Protein AF-A0A2N2KT05-F1 (afdb_monomer)

Radius of gyration: 28.25 Å; Cα contacts (8 Å, |Δi|>4): 457; chains: 1; bounding box: 66×52×81 Å

Nearest PDB structures (foldseek):
  5gu9-assembly1_A  TM=9.789E-01  e=2.067E-06  Pyrococcus horikoshii OT3
  2d5d-assembly1_A  TM=9.676E-01  e=5.606E-06  Pyrococcus horikoshii OT3
  2evb-assembly1_A  TM=9.226E-01  e=3.494E-06  Pyrococcus horikoshii OT3
  5vyz-assembly1_B  TM=5.146E-01  e=2.143E-08  Lactococcus lactis
  5vyz-assembly1_D  TM=5.150E-01  e=2.258E-08  Lactococcus lactis

Mean predicted aligned error: 20.69 Å

Secondary structure (DSSP, 8-state):
--EEEEEETTEEEEEEEEEE-SSEEEEEETTEEEEEE------------S--------------B--TTT-EEE-SS-EEEEE----TT-EE-TT-EEEEEEETTEEEEEEPSSSEEEEEE---TT-EE-TT-EEEEEESTTS-----PPP--------------TT--EEE-SS-EEEEEE---TT-EE-TT-EEEEEEETTEEEEEE-SS-EEEEEE---TT-EE-TT-EEEEE--

Foldseek 3Di:
DDWDWDQDPNRTWIKDFPADDQQWTWIATPNDTDIGGDDDPDDDDDDDDDDDPDDDDDDPDDPQLDDFQQQWGWDQAWFFWADAPDDQFDWFAAQQFGTWTDDPNDIDTDGDNHTWTWHDAPDDHRHTHHGGHTGTGTHDPRHHPDDDDDDDDDDDDDDDDDDDDPDAQFQWDQAWFFFQFAPDDQFDWFAFQGFGTWTDDPNDIDGRGHNHTAGWHDAPDDHGDTHHHGHTGTGGDD

Solvent-accessible surface area (backbone atoms only — not comparable to full-atom values): 14328 Å² total; per-residue (Å²): 132,65,75,44,81,46,70,60,96,90,41,81,41,64,31,36,58,77,44,81,54,88,57,35,31,34,34,31,46,87,86,46,79,42,81,45,76,46,82,80,96,66,91,77,80,82,77,92,70,84,77,86,76,79,83,71,82,86,64,84,78,65,72,64,40,43,60,90,37,62,29,43,37,23,31,68,57,52,33,29,28,65,40,58,84,62,54,72,68,39,79,45,46,53,68,36,67,48,37,34,33,34,36,97,94,39,80,47,73,43,50,33,92,45,61,28,29,34,43,56,72,71,64,53,68,72,35,76,46,46,58,64,40,70,38,33,34,42,43,42,94,75,34,50,88,66,82,83,78,81,85,84,80,81,86,84,91,83,81,90,76,93,72,95,66,96,80,69,57,53,46,50,32,89,56,52,31,33,26,71,38,68,72,63,53,75,70,42,75,42,50,60,65,34,69,42,32,34,34,35,36,96,95,39,81,40,78,41,54,31,90,53,61,39,39,28,63,42,68,72,66,53,66,68,38,76,44,48,61,66,38,70,40,38,32,38,54,132

Sequence (238 aa):
MKTYKLTINNEKFDARIVEYSPTHAKININGTDYLVQIEDDKPQSVPKLANQEKAVPMAPSFNSGIEPGSGEVKAPIPGVIVSIPVNEGDTVKKGQTIIILEAMKMQSEIASPFDATIGKIYVKERSPIQEGDLMMTLEGADVKPASVPKPVRQSASVPVENQNASGEKILRAPIPGSIIEVKTSVGSYLEEGDIALILEAMKMESEIHSNVGGRVSKIYVSKGDLVQEGDPLIEFED

pLDDT: mean 71.81, std 16.87, range [32.06, 90.94]

Structure (mmCIF, N/CA/C/O backbone):
data_AF-A0A2N2KT05-F1
#
_entry.id   AF-A0A2N2KT05-F1
#
loop_
_atom_site.group_PDB
_atom_site.id
_atom_site.type_symbol
_atom_site.label_atom_id
_atom_site.label_alt_id
_atom_site.label_comp_id
_atom_site.label_asym_id
_atom_site.label_entity_id
_atom_site.label_seq_id
_atom_site.pdbx_PDB_ins_code
_atom_site.Cartn_x
_atom_site.Cartn_y
_atom_site.Cartn_z
_atom_site.occupancy
_atom_site.B_iso_or_equiv
_atom_site.auth_seq_id
_atom_site.auth_comp_id
_atom_site.auth_asym_id
_atom_site.auth_atom_id
_atom_site.pdbx_PDB_model_num
ATOM 1 N N . MET A 1 1 ? -22.623 32.570 25.166 1.00 54.38 1 MET A N 1
ATOM 2 C CA . MET A 1 1 ? -21.775 32.095 26.282 1.00 54.38 1 MET A CA 1
ATOM 3 C C . MET A 1 1 ? -22.535 32.276 27.585 1.00 54.38 1 MET A C 1
ATOM 5 O O . MET A 1 1 ? -22.973 33.389 27.848 1.00 54.38 1 MET A O 1
ATOM 9 N N . LYS A 1 2 ? -22.759 31.200 28.349 1.00 63.09 2 LYS A N 1
ATOM 10 C CA . LYS A 1 2 ? -23.412 31.271 29.666 1.00 63.09 2 LYS A CA 1
ATOM 11 C C . LYS A 1 2 ? -22.336 31.203 30.754 1.00 63.09 2 LYS A C 1
ATOM 13 O O . LYS A 1 2 ? -21.515 30.288 30.742 1.00 63.09 2 LYS A O 1
ATOM 18 N N . THR A 1 3 ? -22.336 32.179 31.655 1.00 68.25 3 THR A N 1
ATOM 19 C CA . THR A 1 3 ? -21.426 32.248 32.807 1.00 68.25 3 THR A CA 1
ATOM 20 C C . THR A 1 3 ? -22.190 31.807 34.047 1.00 68.25 3 THR A C 1
ATOM 22 O O . THR A 1 3 ? -23.298 32.291 34.283 1.00 68.25 3 THR A O 1
ATOM 25 N N . TYR A 1 4 ? -21.609 30.902 34.829 1.00 73.75 4 TYR A N 1
ATOM 26 C CA . TYR A 1 4 ? -22.214 30.353 36.040 1.00 73.75 4 TYR A CA 1
ATOM 27 C C . TYR A 1 4 ? -21.327 30.649 37.243 1.00 73.75 4 TYR A C 1
ATOM 29 O O . TYR A 1 4 ? -20.108 30.527 37.168 1.00 73.75 4 TYR A O 1
ATOM 37 N N . LYS A 1 5 ? -21.949 31.012 38.366 1.00 73.88 5 LYS A N 1
ATOM 38 C CA . LYS A 1 5 ? -21.258 31.116 39.652 1.00 73.88 5 LYS A CA 1
ATOM 39 C C . LYS A 1 5 ? -21.346 29.769 40.348 1.00 73.88 5 LYS A C 1
ATOM 41 O O . LYS A 1 5 ? -22.432 29.379 40.772 1.00 73.88 5 LYS A O 1
ATOM 46 N N . LEU A 1 6 ? -20.229 29.060 40.437 1.00 70.62 6 LEU A N 1
ATOM 47 C CA . LEU A 1 6 ? -20.144 27.787 41.148 1.00 70.62 6 LEU A CA 1
ATOM 48 C C . LEU A 1 6 ? -19.520 28.014 42.515 1.00 70.62 6 LEU A C 1
ATOM 50 O O . LEU A 1 6 ? -18.701 28.906 42.696 1.00 70.62 6 LEU A O 1
ATOM 54 N N . THR A 1 7 ? -19.929 27.222 43.495 1.00 65.69 7 THR A N 1
ATOM 55 C CA . THR A 1 7 ? -19.267 27.186 44.799 1.00 65.69 7 THR A CA 1
ATOM 56 C C . THR A 1 7 ? -18.686 25.793 44.965 1.00 65.69 7 THR A C 1
ATOM 58 O O . THR A 1 7 ? -19.438 24.823 44.927 1.00 65.69 7 THR A O 1
ATOM 61 N N . ILE A 1 8 ? -17.367 25.688 45.100 1.00 71.94 8 ILE A N 1
ATOM 62 C CA . ILE A 1 8 ? -16.649 24.417 45.249 1.00 71.94 8 ILE A CA 1
ATOM 63 C C . ILE A 1 8 ? -15.892 24.504 46.574 1.00 71.94 8 ILE A C 1
ATOM 65 O O . ILE A 1 8 ? -15.158 25.461 46.793 1.00 71.94 8 ILE A O 1
ATOM 69 N N . ASN A 1 9 ? -16.101 23.549 47.487 1.00 67.44 9 ASN A N 1
ATOM 70 C CA . ASN A 1 9 ? -15.482 23.549 48.824 1.00 67.44 9 ASN A CA 1
ATOM 71 C C . ASN A 1 9 ? -15.694 24.859 49.614 1.00 67.44 9 ASN A C 1
ATOM 73 O O . ASN A 1 9 ? -14.779 25.353 50.265 1.00 67.44 9 ASN A O 1
ATOM 77 N N . ASN A 1 10 ? -16.908 25.425 49.555 1.00 69.06 10 ASN A N 1
ATOM 78 C CA . ASN A 1 10 ? -17.286 26.715 50.156 1.00 69.06 10 ASN A CA 1
ATOM 79 C C . ASN A 1 10 ? -16.632 27.977 49.555 1.00 69.06 10 ASN A C 1
ATOM 81 O O . ASN A 1 10 ? -16.936 29.081 50.011 1.00 69.06 10 ASN A O 1
ATOM 85 N N . GLU A 1 11 ? -15.820 27.855 48.505 1.00 66.88 11 GLU A N 1
ATOM 86 C CA . GLU A 1 11 ? -15.233 28.991 47.793 1.00 66.88 11 GLU A CA 1
ATOM 87 C C . GLU A 1 11 ? -15.995 29.268 46.487 1.00 66.88 11 GLU A C 1
ATOM 89 O O . GLU A 1 11 ? -16.428 28.343 45.797 1.00 66.88 11 GLU A O 1
ATOM 94 N N . LYS A 1 12 ? -16.240 30.549 46.176 1.00 76.25 12 LYS A N 1
ATOM 95 C CA . LYS A 1 12 ? -17.039 30.971 45.014 1.00 76.25 12 LYS A CA 1
ATOM 96 C C . LYS A 1 12 ? -16.147 31.204 43.800 1.00 76.25 12 LYS A C 1
ATOM 98 O O . LYS A 1 12 ? -15.196 31.973 43.869 1.00 76.25 12 LYS A O 1
ATOM 103 N N . PHE A 1 13 ? -16.548 30.632 42.675 1.00 72.94 13 PHE A N 1
ATOM 104 C CA . PHE A 1 13 ? -15.842 30.681 41.406 1.00 72.94 13 PHE A CA 1
ATOM 105 C C . PHE A 1 13 ? -16.756 31.172 40.284 1.00 72.94 13 PHE A C 1
ATOM 107 O O . PHE A 1 13 ? -17.908 30.745 40.167 1.00 72.94 13 PHE A O 1
ATOM 114 N N . ASP A 1 14 ? -16.224 32.036 39.423 1.00 76.81 14 ASP A N 1
ATOM 115 C CA . ASP A 1 14 ? -16.851 32.369 38.148 1.00 76.81 14 ASP A CA 1
ATOM 116 C C . ASP A 1 14 ? -16.390 31.350 37.102 1.00 76.81 14 ASP A C 1
ATOM 118 O O . ASP A 1 14 ? -15.214 31.301 36.734 1.00 76.81 14 ASP A O 1
ATOM 122 N N . ALA A 1 15 ? -17.319 30.529 36.617 1.00 76.88 15 ALA A N 1
ATOM 123 C CA . ALA A 1 15 ? -17.033 29.548 35.585 1.00 76.88 15 ALA A CA 1
ATOM 124 C C . ALA A 1 15 ? -17.702 29.893 34.263 1.00 76.88 15 ALA A C 1
ATOM 126 O O . ALA A 1 15 ? -18.838 30.379 34.193 1.00 76.88 15 ALA A O 1
ATOM 127 N N . ARG A 1 16 ? -16.994 29.572 33.188 1.00 79.62 16 ARG A N 1
ATOM 128 C CA . ARG A 1 16 ? -17.456 29.737 31.817 1.00 79.62 16 ARG A CA 1
ATOM 129 C C . ARG A 1 16 ? -17.470 28.379 31.145 1.00 79.62 16 ARG A C 1
ATOM 131 O O . ARG A 1 16 ? -16.449 27.704 31.090 1.00 79.62 16 ARG A O 1
ATOM 138 N N . ILE A 1 17 ? -18.623 27.991 30.613 1.00 78.69 17 ILE A N 1
ATOM 139 C CA . ILE A 1 17 ? -18.710 26.791 29.781 1.00 78.69 17 ILE A CA 1
ATOM 140 C C . ILE A 1 17 ? -18.132 27.148 28.412 1.00 78.69 17 ILE A C 1
ATOM 142 O O . ILE A 1 17 ? -18.677 28.009 27.716 1.00 78.69 17 ILE A O 1
ATOM 146 N N . VAL A 1 18 ? -17.007 26.521 28.076 1.00 77.88 18 VAL A N 1
ATOM 147 C CA . VAL A 1 18 ? -16.307 26.689 26.798 1.00 77.88 18 VAL A CA 1
ATOM 148 C C . VAL A 1 18 ? -16.895 25.734 25.763 1.00 77.88 18 VAL A C 1
ATOM 150 O O . VAL A 1 18 ? -17.163 26.146 24.639 1.00 77.88 18 VAL A O 1
ATOM 153 N N . GLU A 1 19 ? -17.171 24.493 26.167 1.00 74.25 19 GLU A N 1
ATOM 154 C CA . GLU A 1 19 ? -17.714 23.446 25.300 1.00 74.25 19 GLU A CA 1
ATOM 155 C C . GLU A 1 19 ? -18.627 22.514 26.104 1.00 74.25 19 GLU A C 1
ATOM 157 O O . GLU A 1 19 ? -18.366 22.247 27.278 1.00 74.25 19 GLU A O 1
ATOM 162 N N . TYR A 1 20 ? -19.712 22.037 25.499 1.00 78.06 20 TYR A N 1
ATOM 163 C CA . TYR A 1 20 ? -20.673 21.155 26.157 1.00 78.06 20 TYR A CA 1
ATOM 164 C C . TYR A 1 20 ? -21.117 20.046 25.206 1.00 78.06 20 TYR A C 1
ATOM 166 O O . TYR A 1 20 ? -21.601 20.328 24.110 1.00 78.06 20 TYR A O 1
ATOM 174 N N . SER A 1 21 ? -20.989 18.802 25.659 1.00 72.75 21 SER A N 1
ATOM 175 C CA . SER A 1 21 ? -21.522 17.603 25.017 1.00 72.75 21 SER A CA 1
ATOM 176 C C . SER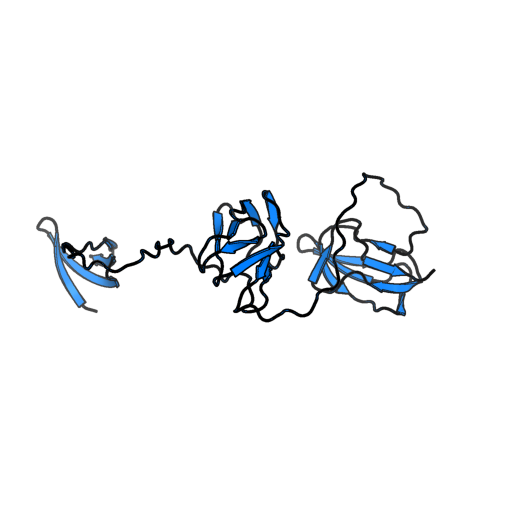 A 1 21 ? -22.310 16.770 26.043 1.00 72.75 21 SER A C 1
ATOM 178 O O . SER A 1 21 ? -22.173 17.006 27.247 1.00 72.75 21 SER A O 1
ATOM 180 N N . PRO A 1 22 ? -23.103 15.778 25.600 1.00 70.75 22 PRO A N 1
ATOM 181 C CA . PRO A 1 22 ? -23.849 14.899 26.503 1.00 70.75 22 PRO A CA 1
ATOM 182 C C . PRO A 1 22 ? -22.966 14.093 27.467 1.00 70.75 22 PRO A C 1
ATOM 184 O O . PRO A 1 22 ? -23.421 13.737 28.544 1.00 70.75 22 PRO A O 1
ATOM 187 N N . THR A 1 23 ? -21.713 13.814 27.096 1.00 65.81 23 THR A N 1
ATOM 188 C CA . THR A 1 23 ? -20.799 12.942 27.855 1.00 65.81 23 THR A CA 1
ATOM 189 C C . THR A 1 23 ? -19.696 13.706 28.587 1.00 65.81 23 THR A C 1
ATOM 191 O O . THR A 1 23 ? -19.103 13.195 29.534 1.00 65.81 23 THR A O 1
ATOM 194 N N . HIS A 1 24 ? -19.391 14.934 28.164 1.00 76.88 24 HIS A N 1
ATOM 195 C CA . HIS A 1 24 ? -18.390 15.785 28.808 1.00 76.88 24 HIS A CA 1
ATOM 196 C C . HIS A 1 24 ? -18.600 17.275 28.514 1.00 76.88 24 HIS A C 1
ATOM 198 O O . HIS A 1 24 ? -19.031 17.666 27.427 1.00 76.88 24 HIS A O 1
ATOM 204 N N . ALA A 1 25 ? -18.208 18.127 29.455 1.00 77.69 25 ALA A N 1
ATOM 205 C CA . ALA A 1 25 ? -18.190 19.576 29.317 1.00 77.69 25 ALA A CA 1
ATOM 206 C C . ALA A 1 25 ? -16.802 20.138 29.636 1.00 77.69 25 ALA A C 1
ATOM 208 O O . ALA A 1 25 ? -16.163 19.740 30.607 1.00 77.69 25 ALA A O 1
ATOM 209 N N . LYS A 1 26 ? -16.352 21.107 28.838 1.00 79.44 26 LYS A N 1
ATOM 210 C CA . LYS A 1 26 ? -15.141 21.882 29.099 1.00 79.44 26 LYS A CA 1
ATOM 211 C C . LYS A 1 26 ? -15.522 23.186 29.789 1.00 79.44 26 LYS A C 1
ATOM 213 O O . LYS A 1 26 ? -16.229 24.022 29.220 1.00 79.44 26 LYS A O 1
ATOM 218 N N . ILE A 1 27 ? -15.056 23.359 31.019 1.00 81.94 27 ILE A N 1
ATOM 219 C CA . ILE A 1 27 ? -15.396 24.487 31.883 1.00 81.94 27 ILE A CA 1
ATOM 220 C C . ILE A 1 27 ? -14.114 25.228 32.253 1.00 81.94 27 ILE A C 1
ATOM 222 O O . ILE A 1 27 ? -13.214 24.658 32.858 1.00 81.94 27 ILE A O 1
ATOM 226 N N . ASN A 1 28 ? -14.041 26.513 31.918 1.00 73.38 28 ASN A N 1
ATOM 227 C CA . ASN A 1 28 ? -12.962 27.387 32.353 1.00 73.38 28 ASN A CA 1
ATOM 228 C C . ASN A 1 28 ? -13.326 28.016 33.702 1.00 73.38 28 ASN A C 1
ATOM 230 O O . ASN A 1 28 ? -14.365 28.671 33.813 1.00 73.38 28 ASN A O 1
ATOM 234 N N . ILE A 1 29 ? -12.478 27.827 34.711 1.00 76.44 29 ILE A N 1
ATOM 235 C CA . ILE A 1 29 ? -12.619 28.418 36.043 1.00 76.44 29 ILE A CA 1
ATOM 236 C C . ILE A 1 29 ? -11.362 29.245 36.320 1.00 76.44 29 ILE A C 1
ATOM 238 O O . ILE A 1 29 ? -10.259 28.702 36.341 1.00 76.44 29 ILE A O 1
ATOM 242 N N . ASN 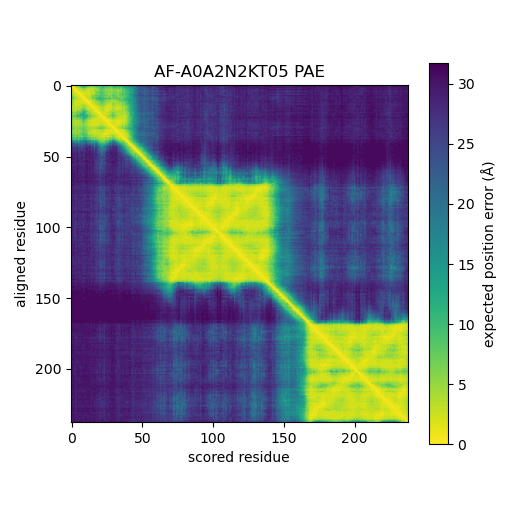A 1 30 ? -11.515 30.563 36.497 1.00 67.88 30 ASN A N 1
ATOM 243 C CA . ASN A 1 30 ? -10.406 31.501 36.742 1.00 67.88 30 ASN A CA 1
ATOM 244 C C . ASN A 1 30 ? -9.219 31.362 35.758 1.00 67.88 30 ASN A C 1
ATOM 246 O O . ASN A 1 30 ? -8.064 31.527 36.141 1.00 67.88 30 ASN A O 1
ATOM 250 N N . GLY A 1 31 ? -9.493 31.053 34.485 1.00 66.50 31 GLY A N 1
ATOM 251 C CA . GLY A 1 31 ? -8.472 30.911 33.442 1.00 66.50 31 GLY A CA 1
ATOM 252 C C . GLY A 1 31 ? -7.911 29.498 33.268 1.00 66.50 31 GLY A C 1
ATOM 253 O O . GLY A 1 31 ? -7.210 29.269 32.288 1.00 66.50 31 GLY A O 1
ATOM 254 N N . THR A 1 32 ? -8.267 28.542 34.131 1.00 63.09 32 THR A N 1
ATOM 255 C CA . THR A 1 32 ? -7.870 27.131 33.990 1.00 63.09 32 THR A CA 1
ATOM 256 C C . THR A 1 32 ? -9.014 26.309 33.402 1.00 63.09 32 THR A C 1
ATOM 258 O O . THR A 1 32 ? -10.147 26.384 33.879 1.00 63.09 32 THR A O 1
ATOM 261 N N . ASP A 1 33 ? -8.725 25.528 32.361 1.00 74.94 33 ASP A N 1
ATOM 262 C CA . ASP A 1 33 ? -9.695 24.658 31.694 1.00 74.94 33 ASP A CA 1
ATOM 263 C C . ASP A 1 33 ? -9.800 23.298 32.393 1.00 74.94 33 ASP A C 1
ATOM 265 O O . ASP A 1 33 ? -8.814 22.574 32.523 1.00 74.94 33 ASP A O 1
ATOM 269 N N . TYR A 1 34 ? -11.018 22.924 32.770 1.00 67.62 34 TYR A N 1
ATOM 270 C CA . TYR A 1 34 ? -11.351 21.634 33.360 1.00 67.62 34 TYR A CA 1
ATOM 271 C C . TYR A 1 34 ? -12.271 20.853 32.425 1.00 67.62 34 TYR A C 1
ATOM 273 O O . TYR A 1 34 ? -13.280 21.379 31.950 1.00 67.62 34 TYR A O 1
ATOM 281 N N . LEU A 1 35 ? -11.930 19.591 32.166 1.00 65.94 35 LEU A N 1
ATOM 282 C CA . LEU A 1 35 ? -12.778 18.664 31.424 1.00 65.94 35 LEU A CA 1
ATOM 283 C C . LEU A 1 35 ? -13.581 17.837 32.429 1.00 65.94 35 LEU A C 1
ATOM 285 O O . LEU A 1 35 ? -13.021 17.051 33.187 1.00 65.94 35 LEU A O 1
ATOM 289 N N . VAL A 1 36 ? -14.888 18.073 32.471 1.00 72.81 36 VAL A N 1
ATOM 290 C CA . VAL A 1 36 ? -15.825 17.428 33.392 1.00 72.81 36 VAL A CA 1
ATOM 291 C C . VAL A 1 36 ? -16.594 16.368 32.625 1.00 72.81 36 VAL A C 1
ATOM 293 O O . VAL A 1 36 ? -17.222 16.677 31.616 1.00 72.81 36 VAL A O 1
ATOM 296 N N . GLN A 1 37 ? -16.555 15.129 33.098 1.00 50.97 37 GLN A N 1
ATOM 297 C CA . GLN A 1 37 ? -17.337 14.032 32.536 1.00 50.97 37 GLN A CA 1
ATOM 298 C C . GLN A 1 37 ? -18.732 14.039 33.167 1.00 50.97 37 GLN A C 1
ATOM 300 O O . GLN A 1 37 ? -18.861 14.208 34.380 1.00 50.97 37 GLN A O 1
ATOM 305 N N . ILE A 1 38 ? -19.771 13.937 32.340 1.00 72.88 38 ILE A N 1
ATOM 306 C CA . ILE A 1 38 ? -21.166 13.964 32.788 1.00 72.88 38 ILE A CA 1
ATOM 307 C C . ILE A 1 38 ? -21.721 12.553 32.611 1.00 72.88 38 ILE A C 1
ATOM 309 O O . ILE A 1 38 ? -21.749 12.038 31.496 1.00 72.88 38 ILE A O 1
ATOM 313 N N . GLU A 1 39 ? -22.144 11.940 33.713 1.00 56.19 39 GLU A N 1
ATOM 314 C CA . GLU A 1 39 ? -22.867 10.668 33.721 1.00 56.19 39 GLU A CA 1
ATOM 315 C C . GLU A 1 39 ? -24.331 10.940 34.097 1.00 56.19 39 GLU A C 1
ATOM 317 O O . GLU A 1 39 ? -24.611 11.628 35.081 1.00 56.19 39 GLU A O 1
ATOM 322 N N . ASP A 1 40 ? -25.273 10.449 33.288 1.00 56.75 40 ASP A N 1
ATOM 323 C CA . ASP A 1 40 ? -26.712 10.602 33.526 1.00 56.75 40 ASP A CA 1
ATOM 324 C C . ASP A 1 40 ? -27.231 9.474 34.440 1.00 56.75 40 ASP A C 1
ATOM 326 O O . ASP A 1 40 ? -27.181 8.295 34.090 1.00 56.75 40 ASP A O 1
ATOM 330 N N . ASP A 1 41 ? -27.793 9.840 35.594 1.00 52.22 41 ASP A N 1
ATOM 331 C CA . ASP A 1 41 ? -28.375 8.918 36.581 1.00 52.22 41 ASP A CA 1
ATOM 332 C C . ASP A 1 41 ? -29.855 8.626 36.253 1.00 52.22 41 ASP A C 1
ATOM 334 O O . ASP A 1 41 ? -30.779 9.036 36.960 1.00 52.22 41 ASP A O 1
ATOM 338 N N . LYS A 1 42 ? -30.124 7.976 35.112 1.00 47.72 42 LYS A N 1
ATOM 339 C CA . LYS A 1 42 ? -31.477 7.480 34.797 1.00 47.72 42 LYS A CA 1
ATOM 340 C C . LYS A 1 42 ? -31.488 5.966 34.590 1.00 47.72 42 LYS A C 1
ATOM 342 O O . LYS A 1 42 ? -30.830 5.476 33.675 1.00 47.72 42 LYS A O 1
ATOM 347 N N . PRO A 1 43 ? -32.314 5.214 35.347 1.00 48.97 43 PRO A N 1
ATOM 348 C CA . PRO A 1 43 ? -32.574 3.816 35.045 1.00 48.97 43 PRO A CA 1
ATOM 349 C C . PRO A 1 43 ? -33.433 3.741 33.778 1.00 48.97 43 PRO A C 1
ATOM 351 O O . PRO A 1 43 ? -34.639 4.003 33.803 1.00 48.97 43 PRO A O 1
ATOM 354 N N . GLN A 1 44 ? -32.811 3.413 32.646 1.00 42.84 44 GLN A N 1
ATOM 355 C CA . GLN A 1 44 ? -33.531 3.214 31.394 1.00 42.84 44 GLN A CA 1
ATOM 356 C C . GLN A 1 44 ? -34.210 1.839 31.411 1.00 42.84 44 GLN A C 1
ATOM 358 O O . GLN A 1 44 ? -33.575 0.786 31.411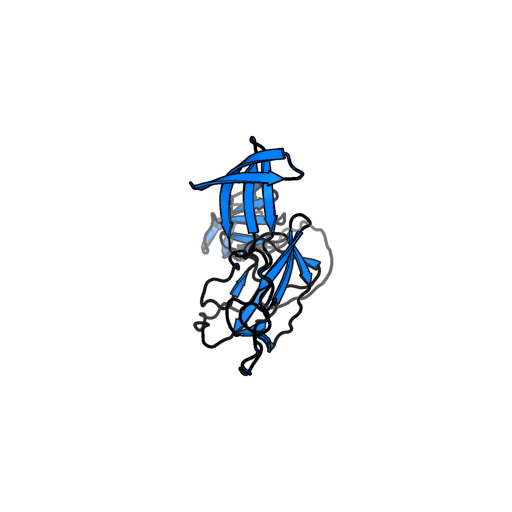 1.00 42.84 44 GLN A O 1
ATOM 363 N N . SER A 1 45 ? -35.538 1.875 31.462 1.00 40.06 45 SER A N 1
ATOM 364 C CA . SER A 1 45 ? -36.436 0.748 31.242 1.00 40.06 45 SER A CA 1
ATOM 365 C C . SER A 1 45 ? -36.118 0.068 29.911 1.00 40.06 45 SER A C 1
ATOM 367 O O . SER A 1 45 ? -35.839 0.736 28.921 1.00 40.06 45 SER A O 1
ATOM 369 N N . VAL A 1 46 ? -36.154 -1.265 29.901 1.00 42.44 46 VAL A N 1
ATOM 370 C CA . VAL A 1 46 ? -35.901 -2.114 28.730 1.00 42.44 46 VAL A CA 1
ATOM 371 C C . VAL A 1 46 ? -37.177 -2.304 27.898 1.00 42.44 46 VAL A C 1
ATOM 373 O O . VAL A 1 46 ? -38.050 -3.072 28.305 1.00 42.44 46 VAL A O 1
ATOM 376 N N . PRO A 1 47 ? -37.311 -1.721 26.693 1.00 41.00 47 PRO A N 1
ATOM 377 C CA . PRO A 1 47 ? -38.091 -2.357 25.649 1.00 41.00 47 PRO A CA 1
ATOM 378 C C . PRO A 1 47 ? -37.219 -3.451 25.026 1.00 41.00 47 PRO A C 1
ATOM 380 O O . PRO A 1 47 ? -36.133 -3.182 24.514 1.00 41.00 47 PRO A O 1
ATOM 383 N N . LYS A 1 48 ? -37.689 -4.703 25.066 1.00 45.06 48 LYS A N 1
ATOM 384 C CA . LYS A 1 48 ? -37.134 -5.782 24.238 1.00 45.06 48 LYS A CA 1
ATOM 385 C C . LYS A 1 48 ? -37.274 -5.376 22.770 1.00 45.06 48 LYS A C 1
ATOM 387 O O . LYS A 1 48 ? -38.354 -5.505 22.202 1.00 45.06 48 LYS A O 1
ATOM 392 N N . LEU A 1 49 ? -36.182 -4.910 22.173 1.00 39.53 49 LEU A N 1
ATOM 393 C CA . LEU A 1 49 ? -36.025 -4.784 20.732 1.00 39.53 49 LEU A CA 1
ATOM 394 C C . LEU A 1 49 ? -34.960 -5.784 20.281 1.00 39.53 49 LEU A C 1
ATOM 396 O O . LEU A 1 49 ? -33.889 -5.896 20.877 1.00 39.53 49 LEU A O 1
ATOM 400 N N . ALA A 1 50 ? -35.337 -6.577 19.287 1.00 45.34 50 ALA A N 1
ATOM 401 C CA . ALA A 1 50 ? -34.552 -7.654 18.720 1.00 45.34 50 ALA A CA 1
ATOM 402 C C . ALA A 1 50 ? -33.241 -7.148 18.094 1.00 45.34 50 ALA A C 1
ATOM 404 O O . ALA A 1 50 ? -33.189 -6.044 17.562 1.00 45.34 50 ALA A O 1
ATOM 405 N N . ASN A 1 51 ? -32.237 -8.028 18.125 1.00 40.94 51 ASN A N 1
ATOM 406 C CA . ASN A 1 51 ? -30.903 -7.915 17.534 1.00 40.94 51 ASN A CA 1
ATOM 407 C C . ASN A 1 51 ? -30.029 -6.763 18.037 1.00 40.94 51 ASN A C 1
ATOM 409 O O . ASN A 1 51 ? -30.046 -5.644 17.537 1.00 40.94 51 ASN A O 1
ATOM 413 N N . GLN A 1 52 ? -29.162 -7.112 18.988 1.00 44.00 52 GLN A N 1
ATOM 414 C CA . GLN A 1 52 ? -27.968 -6.345 19.301 1.00 44.00 52 GLN A CA 1
ATOM 415 C C . GLN A 1 52 ? -27.048 -6.324 18.077 1.00 44.00 52 GLN A C 1
ATOM 417 O O . GLN A 1 52 ? -26.402 -7.326 17.763 1.00 44.00 52 GLN A O 1
ATOM 422 N N . GLU A 1 53 ? -26.964 -5.182 17.403 1.00 42.72 53 GLU A N 1
ATOM 423 C CA . GLU A 1 53 ? -25.793 -4.876 16.596 1.00 42.72 53 GLU A CA 1
ATOM 424 C C . GLU A 1 53 ? -24.721 -4.343 17.549 1.00 42.72 53 GLU A C 1
ATOM 426 O O . GLU A 1 53 ? -24.876 -3.322 18.221 1.00 42.72 53 GLU A O 1
ATOM 431 N N . LYS A 1 54 ? -23.676 -5.149 17.707 1.00 36.56 54 LYS A N 1
ATOM 432 C CA . LYS A 1 54 ? -22.541 -4.934 18.597 1.00 36.56 54 LYS A CA 1
ATOM 433 C C . LYS A 1 54 ? -21.852 -3.626 18.185 1.00 36.56 54 LYS A C 1
ATOM 435 O O . LYS A 1 54 ? -21.301 -3.553 17.092 1.00 36.56 54 LYS A O 1
ATOM 440 N N . ALA A 1 55 ? -21.904 -2.603 19.037 1.00 38.91 55 ALA A N 1
ATOM 441 C CA . ALA A 1 55 ? -21.204 -1.345 18.804 1.00 38.91 55 ALA A CA 1
ATOM 442 C C . ALA A 1 55 ? -19.690 -1.605 18.755 1.00 38.91 55 ALA A C 1
ATOM 444 O O . ALA A 1 55 ? -19.086 -2.008 19.750 1.00 38.91 55 ALA A O 1
ATOM 445 N N . VAL A 1 56 ? -19.100 -1.417 17.577 1.00 40.47 56 VAL A N 1
ATOM 446 C CA . VAL A 1 56 ? -17.650 -1.444 17.365 1.00 40.47 56 VAL A CA 1
ATOM 447 C C . VAL A 1 56 ? -17.101 -0.077 17.805 1.00 40.47 56 VAL A C 1
ATOM 449 O O . VAL A 1 56 ? -17.707 0.941 17.454 1.00 40.47 56 VAL A O 1
ATOM 452 N N . PRO A 1 57 ? -16.016 -0.005 18.599 1.00 38.28 57 PRO A N 1
ATOM 453 C CA . PRO A 1 57 ? -15.428 1.272 18.987 1.00 38.28 57 PRO A CA 1
ATOM 454 C C . PRO A 1 57 ? -14.994 2.063 17.746 1.00 38.28 57 PRO A C 1
ATOM 456 O O . PRO A 1 57 ? -14.352 1.520 16.851 1.00 38.28 57 PRO A O 1
ATOM 459 N N . MET A 1 58 ? -15.341 3.353 17.697 1.00 39.72 58 MET A N 1
ATOM 460 C CA . MET A 1 58 ? -14.852 4.284 16.676 1.00 39.72 58 MET A CA 1
ATOM 461 C C . MET A 1 58 ? -13.352 4.520 16.887 1.00 39.72 58 MET A C 1
ATOM 463 O O . MET A 1 58 ? -12.946 5.446 17.588 1.00 39.72 58 MET A O 1
ATOM 467 N N . ALA A 1 59 ? -12.529 3.664 16.283 1.00 39.31 59 ALA A N 1
ATOM 468 C CA . ALA A 1 59 ? -11.143 3.987 15.983 1.00 39.31 59 ALA A CA 1
ATOM 469 C C . ALA A 1 59 ? -11.101 5.206 15.035 1.00 39.31 59 ALA A C 1
ATOM 471 O O . ALA A 1 59 ? -12.039 5.395 14.248 1.00 39.31 59 ALA A O 1
ATOM 472 N N . PRO A 1 60 ? -10.052 6.051 15.094 1.00 33.47 60 PRO A N 1
ATOM 473 C CA . PRO A 1 60 ? -9.864 7.132 14.133 1.00 33.47 60 PRO A CA 1
ATOM 474 C C . PRO A 1 60 ? -9.961 6.557 12.719 1.00 33.47 60 PRO A C 1
ATOM 476 O O . PRO A 1 60 ? -9.145 5.736 12.306 1.00 33.47 60 PRO A O 1
ATOM 479 N N . SER A 1 61 ? -11.012 6.947 12.000 1.00 43.03 61 SER A N 1
ATOM 480 C CA . SER A 1 61 ? -11.229 6.512 10.629 1.00 43.03 61 SER A CA 1
ATOM 481 C C . SER A 1 61 ? -10.228 7.246 9.751 1.00 43.03 61 SER A C 1
ATOM 483 O O . SER A 1 61 ? -10.456 8.379 9.334 1.00 43.03 61 SER A O 1
ATOM 485 N N . PHE A 1 62 ? -9.096 6.600 9.493 1.00 43.72 62 PHE A N 1
ATOM 486 C CA . PHE A 1 62 ? -8.354 6.875 8.276 1.00 43.72 62 PHE A CA 1
ATOM 487 C C . PHE A 1 62 ? -9.312 6.599 7.121 1.00 43.72 62 PHE A C 1
ATOM 489 O O . PHE A 1 62 ? -9.976 5.558 7.126 1.00 43.72 62 PHE A O 1
ATOM 496 N N . ASN A 1 63 ? -9.429 7.535 6.172 1.00 47.53 63 ASN A N 1
ATOM 497 C CA . ASN A 1 63 ? -10.087 7.240 4.906 1.00 47.53 63 ASN A CA 1
ATOM 498 C C . ASN A 1 63 ? -9.425 5.970 4.390 1.00 47.53 63 ASN A C 1
ATOM 500 O O . ASN A 1 63 ? -8.232 5.969 4.084 1.00 47.53 63 ASN A O 1
ATOM 504 N N . SER A 1 64 ? -10.179 4.874 4.417 1.00 48.62 64 SER A N 1
ATOM 505 C CA . SER A 1 64 ? -9.730 3.595 3.907 1.00 48.62 64 SER A CA 1
ATOM 506 C C . SER A 1 64 ? -9.209 3.883 2.504 1.00 48.62 64 SER A C 1
ATOM 508 O O . SER A 1 64 ? -9.878 4.611 1.770 1.00 48.62 64 SER A O 1
ATOM 510 N N . GLY A 1 65 ? -8.031 3.387 2.126 1.00 51.19 65 GLY A N 1
ATOM 511 C CA . GLY A 1 65 ? -7.520 3.479 0.751 1.00 51.19 65 GLY A CA 1
ATOM 512 C C . GLY A 1 65 ? -8.375 2.657 -0.226 1.00 51.19 65 GLY A C 1
ATOM 513 O O . GLY A 1 65 ? -7.862 1.904 -1.039 1.00 51.19 65 GLY A O 1
ATOM 514 N N . ILE A 1 66 ? -9.695 2.723 -0.079 1.00 53.03 66 ILE A N 1
ATOM 515 C CA . ILE A 1 66 ? -10.720 1.948 -0.743 1.00 53.03 66 ILE A CA 1
ATOM 516 C C . ILE A 1 66 ? -11.543 2.961 -1.519 1.00 53.03 66 ILE A C 1
ATOM 518 O O . ILE A 1 66 ? -12.373 3.679 -0.956 1.00 53.03 66 ILE A O 1
ATOM 522 N N . GLU A 1 67 ? -11.294 3.035 -2.820 1.00 57.03 67 GLU A N 1
ATOM 523 C CA . GLU A 1 67 ? -12.168 3.785 -3.708 1.00 57.03 67 GLU A CA 1
ATOM 524 C C . GLU A 1 67 ? -13.554 3.114 -3.713 1.00 57.03 67 GLU A C 1
ATOM 526 O O . GLU A 1 67 ? -13.659 1.911 -3.987 1.00 57.03 67 GLU A O 1
ATOM 531 N N . PRO A 1 68 ? -14.637 3.846 -3.392 1.00 49.09 68 PRO A N 1
ATOM 532 C CA . PRO A 1 68 ? -15.975 3.274 -3.363 1.00 49.09 68 PRO A CA 1
ATOM 533 C C . PRO A 1 68 ? -16.322 2.622 -4.706 1.00 49.09 68 PRO A C 1
ATOM 535 O O . PRO A 1 68 ? -16.397 3.287 -5.739 1.00 49.09 68 PRO A O 1
ATOM 538 N N . GLY A 1 69 ? -16.550 1.309 -4.679 1.00 55.22 69 GLY A N 1
ATOM 539 C CA . GLY A 1 69 ? -16.962 0.527 -5.842 1.00 55.22 69 GLY A CA 1
ATOM 540 C C . GLY A 1 69 ? -15.846 -0.182 -6.614 1.00 55.22 69 GLY A C 1
ATOM 541 O O . GLY A 1 69 ? -16.199 -0.933 -7.518 1.00 55.22 69 GLY A O 1
ATOM 542 N N . SER A 1 70 ? -14.558 -0.010 -6.274 1.00 65.38 70 SER A N 1
ATOM 543 C CA . SER A 1 70 ? -13.474 -0.816 -6.874 1.00 65.38 70 SER A CA 1
ATOM 544 C C . SER A 1 70 ? -13.362 -2.211 -6.250 1.00 65.38 70 SER A C 1
ATOM 546 O O . SER A 1 70 ? -12.890 -3.141 -6.897 1.00 65.38 70 SER A O 1
ATOM 548 N N . GLY A 1 71 ? -13.796 -2.357 -4.991 1.00 74.44 71 GLY A N 1
ATOM 549 C CA . GLY A 1 71 ? -13.570 -3.573 -4.207 1.00 74.44 71 GLY A CA 1
ATOM 550 C C . GLY A 1 71 ? -12.099 -3.769 -3.827 1.00 74.44 71 GLY A C 1
ATOM 551 O O . GLY A 1 71 ? -11.748 -4.803 -3.279 1.00 74.44 71 GLY A O 1
ATOM 552 N N . GLU A 1 72 ? -11.221 -2.804 -4.097 1.00 81.94 72 GLU A N 1
ATOM 553 C CA . GLU A 1 72 ? -9.799 -2.889 -3.775 1.00 81.94 72 GLU A CA 1
ATOM 554 C C . GLU A 1 72 ? -9.512 -2.248 -2.420 1.00 81.94 72 GLU A C 1
ATOM 556 O O . GLU A 1 72 ? -9.892 -1.105 -2.169 1.00 81.94 72 GLU A O 1
ATOM 561 N N . VAL A 1 73 ? -8.789 -2.961 -1.561 1.00 84.00 73 VAL A N 1
ATOM 562 C CA . VAL A 1 73 ? -8.312 -2.438 -0.283 1.00 84.00 73 VAL A CA 1
ATOM 563 C C . VAL A 1 73 ? -6.846 -2.088 -0.399 1.00 84.00 73 VAL A C 1
ATOM 565 O O . VAL A 1 73 ? -5.998 -2.982 -0.386 1.00 84.00 73 VAL A O 1
ATOM 568 N N . LYS A 1 74 ? -6.553 -0.788 -0.502 1.00 84.06 74 LYS A N 1
ATOM 569 C CA . LYS A 1 74 ? -5.185 -0.268 -0.553 1.00 84.06 74 LYS A CA 1
ATOM 570 C C . LYS A 1 74 ? -4.749 0.307 0.789 1.00 84.06 74 LYS A C 1
ATOM 572 O O . LYS A 1 74 ? -5.569 0.768 1.589 1.00 84.06 74 LYS A O 1
ATOM 577 N N . ALA A 1 75 ? -3.452 0.245 1.047 1.00 81.94 75 ALA A N 1
ATOM 578 C CA . ALA A 1 75 ? -2.835 0.769 2.255 1.00 81.94 75 ALA A CA 1
ATOM 579 C C . ALA A 1 75 ? -2.963 2.306 2.311 1.00 81.94 75 ALA A C 1
ATOM 581 O O . ALA A 1 75 ? -2.519 2.982 1.388 1.00 81.94 75 ALA A O 1
ATOM 582 N N . PRO A 1 76 ? -3.558 2.891 3.366 1.00 80.12 76 PRO A N 1
ATOM 583 C CA . PRO A 1 76 ? -3.740 4.344 3.452 1.00 80.12 76 PRO A CA 1
ATOM 584 C C . PRO A 1 76 ? -2.494 5.087 3.950 1.00 80.12 76 PRO A C 1
ATOM 586 O O . PRO A 1 76 ? -2.413 6.299 3.807 1.00 80.12 76 PRO A O 1
ATOM 589 N N . ILE A 1 77 ? -1.562 4.375 4.588 1.00 82.62 77 ILE A N 1
ATOM 590 C CA . ILE A 1 77 ? -0.295 4.895 5.107 1.00 82.62 77 ILE A CA 1
ATOM 591 C C . ILE A 1 77 ? 0.772 3.796 5.012 1.00 82.62 77 ILE A C 1
ATOM 593 O O . ILE A 1 77 ? 0.419 2.617 5.123 1.00 82.62 77 ILE A O 1
ATOM 597 N N . PRO A 1 78 ? 2.061 4.144 4.852 1.00 80.94 78 PRO A N 1
ATOM 598 C CA . PRO A 1 78 ? 3.137 3.163 4.890 1.00 80.94 78 PRO A CA 1
ATOM 599 C C . PRO A 1 78 ? 3.302 2.582 6.301 1.00 80.94 78 PRO A C 1
ATOM 601 O O . PRO A 1 78 ? 3.183 3.291 7.305 1.00 80.94 78 PRO A O 1
ATOM 604 N N . GLY A 1 79 ? 3.620 1.294 6.388 1.00 86.81 79 GLY A N 1
ATOM 605 C CA . GLY A 1 79 ? 3.735 0.587 7.659 1.00 86.81 79 GLY A CA 1
ATOM 606 C C . GLY A 1 79 ? 4.100 -0.884 7.505 1.00 86.81 79 GLY A C 1
ATOM 607 O O . GLY A 1 79 ? 4.693 -1.303 6.513 1.00 86.81 79 GLY A O 1
ATOM 608 N N . VAL A 1 80 ? 3.753 -1.678 8.514 1.00 80.81 80 VAL A N 1
ATOM 609 C CA . VAL A 1 80 ? 3.931 -3.135 8.530 1.00 80.81 80 VAL A CA 1
ATOM 610 C C . VAL A 1 80 ? 2.608 -3.792 8.901 1.00 80.81 80 VAL A C 1
ATOM 612 O O . VAL A 1 80 ? 1.946 -3.359 9.840 1.00 80.81 80 VAL A O 1
ATOM 615 N N . ILE A 1 81 ? 2.221 -4.856 8.199 1.00 87.75 81 ILE A N 1
ATOM 616 C CA . ILE A 1 81 ? 1.038 -5.645 8.559 1.00 87.75 81 ILE A CA 1
ATOM 617 C C . ILE A 1 81 ? 1.304 -6.361 9.883 1.00 87.75 81 ILE A C 1
ATOM 619 O O . ILE A 1 81 ? 2.225 -7.168 9.989 1.00 87.75 81 ILE A O 1
ATOM 623 N N . VAL A 1 82 ? 0.487 -6.098 10.895 1.00 85.62 82 VAL A N 1
ATOM 624 C CA . VAL A 1 82 ? 0.581 -6.763 12.199 1.00 85.62 82 VAL A CA 1
ATOM 625 C C . VAL A 1 82 ? -0.184 -8.074 12.167 1.00 85.62 82 VAL A C 1
ATOM 627 O O . VAL A 1 82 ? 0.364 -9.108 12.542 1.00 85.62 82 VAL A O 1
ATOM 630 N N . SER A 1 83 ? -1.437 -8.035 11.709 1.00 84.00 83 SER A N 1
ATOM 631 C CA . SER A 1 83 ? -2.282 -9.221 11.613 1.00 84.00 83 SER A CA 1
ATOM 632 C C . SER A 1 83 ? -3.407 -9.051 10.597 1.00 84.00 83 SER A C 1
ATOM 634 O O . SER A 1 83 ? -3.836 -7.931 10.303 1.00 84.00 83 SER A O 1
ATOM 636 N N . ILE A 1 84 ? -3.883 -10.180 10.075 1.00 89.06 84 ILE A N 1
ATOM 637 C CA . ILE A 1 84 ? -5.004 -10.272 9.141 1.00 89.06 84 ILE A CA 1
ATOM 638 C C . ILE A 1 84 ? -6.057 -11.191 9.788 1.00 89.06 84 ILE A C 1
ATOM 640 O O . ILE A 1 84 ? -5.953 -12.410 9.673 1.00 89.06 84 ILE A O 1
ATOM 644 N N . PRO A 1 85 ? -7.050 -10.646 10.520 1.00 83.62 85 PRO A N 1
ATOM 645 C CA . PRO A 1 85 ? -8.024 -11.437 11.284 1.00 83.62 85 PRO A CA 1
ATOM 646 C C . PRO A 1 85 ? -9.103 -12.133 10.430 1.00 83.62 85 PRO A C 1
ATOM 648 O O . PRO A 1 85 ? -10.085 -12.632 10.981 1.00 83.62 85 PRO A O 1
ATOM 651 N N . VAL A 1 86 ? -8.954 -12.146 9.104 1.00 86.12 86 VAL A N 1
ATOM 652 C CA . VAL A 1 86 ? -9.919 -12.686 8.136 1.00 86.12 86 VAL A CA 1
ATOM 653 C C . VAL A 1 86 ? -9.213 -13.564 7.108 1.00 86.12 86 VAL A C 1
ATOM 655 O O . VAL A 1 86 ? -8.031 -13.370 6.825 1.00 86.12 86 VAL A O 1
ATOM 658 N N . ASN A 1 87 ? -9.942 -14.511 6.528 1.00 82.56 87 ASN A N 1
ATOM 659 C CA . ASN A 1 87 ? -9.453 -15.397 5.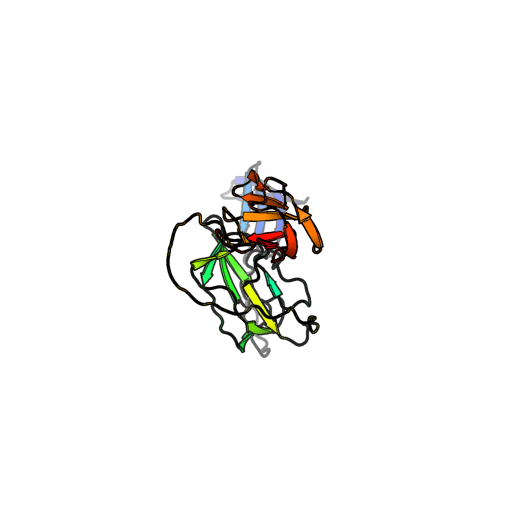475 1.00 82.56 87 ASN A CA 1
ATOM 660 C C . ASN A 1 87 ? -10.148 -15.108 4.142 1.00 82.56 87 ASN A C 1
ATOM 662 O O . ASN A 1 87 ? -11.223 -14.511 4.096 1.00 82.56 87 ASN A O 1
ATOM 666 N N . GLU A 1 88 ? -9.541 -15.568 3.048 1.00 83.25 88 GLU A N 1
ATOM 667 C CA . GLU A 1 88 ? -10.182 -15.571 1.729 1.00 83.25 88 GLU A CA 1
ATOM 668 C C . GLU A 1 88 ? -11.511 -16.343 1.781 1.00 83.25 88 GLU A C 1
ATOM 670 O O . GLU A 1 88 ? -11.570 -17.465 2.284 1.00 83.25 88 GLU A O 1
ATOM 675 N N . GLY A 1 89 ? -12.580 -15.734 1.267 1.00 81.31 89 GLY A N 1
ATOM 676 C CA . GLY A 1 89 ? -13.941 -16.271 1.300 1.00 81.31 89 GLY A CA 1
ATOM 677 C C . GLY A 1 89 ? -14.760 -15.930 2.552 1.00 81.31 89 GLY A C 1
ATOM 678 O O . GLY A 1 89 ? -15.953 -16.238 2.577 1.00 81.31 89 GLY A O 1
ATOM 679 N N . ASP A 1 90 ? -14.184 -15.279 3.568 1.00 79.50 90 ASP A N 1
ATOM 680 C CA . ASP A 1 90 ? -14.935 -14.893 4.768 1.00 79.50 90 ASP A CA 1
ATOM 681 C C . ASP A 1 90 ? -15.929 -13.761 4.470 1.00 79.50 90 ASP A C 1
ATOM 683 O O . ASP A 1 90 ? -15.616 -12.788 3.784 1.00 79.50 90 ASP A O 1
ATOM 687 N N . THR A 1 91 ? -17.139 -13.844 5.026 1.00 83.31 91 THR A N 1
ATOM 688 C CA . THR A 1 91 ? -18.098 -12.732 4.986 1.00 83.31 91 THR A CA 1
ATOM 689 C C . THR A 1 91 ? -17.807 -11.751 6.118 1.00 83.31 91 THR A C 1
ATOM 691 O O . THR A 1 91 ? -17.757 -12.133 7.289 1.00 83.31 91 THR A O 1
ATOM 694 N N . VAL A 1 92 ? -17.664 -10.473 5.778 1.00 84.31 92 VAL A N 1
ATOM 695 C CA . VAL A 1 92 ? -17.392 -9.376 6.706 1.00 84.31 92 VAL A CA 1
ATOM 696 C C . VAL A 1 92 ? -18.498 -8.330 6.658 1.00 84.31 92 VAL A C 1
ATOM 698 O O . VAL A 1 92 ? -19.073 -8.054 5.605 1.00 84.31 92 VAL A O 1
ATOM 701 N N . LYS A 1 93 ? -18.797 -7.733 7.811 1.00 83.69 93 LYS A N 1
ATOM 702 C CA . LYS A 1 93 ? -19.760 -6.633 7.918 1.00 83.69 93 LYS A CA 1
ATOM 703 C C . LYS A 1 93 ? -19.098 -5.271 7.751 1.00 83.69 93 LYS A C 1
ATOM 705 O O . LYS A 1 93 ? -17.913 -5.105 8.043 1.00 83.69 93 LYS A O 1
ATOM 710 N N . LYS A 1 94 ? -19.883 -4.256 7.393 1.00 81.50 94 LYS A N 1
ATOM 711 C CA . LYS A 1 94 ? -19.456 -2.856 7.487 1.00 81.50 94 LYS A CA 1
ATOM 712 C C . LYS A 1 94 ? -18.892 -2.547 8.881 1.00 81.50 94 LYS A C 1
ATOM 714 O O . LYS A 1 94 ? -19.515 -2.839 9.897 1.00 81.50 94 LYS A O 1
ATOM 719 N N . GLY A 1 95 ? -17.721 -1.919 8.919 1.00 79.69 95 GLY A N 1
ATOM 720 C CA . GLY A 1 95 ? -17.004 -1.572 10.144 1.00 79.69 95 GLY A CA 1
ATO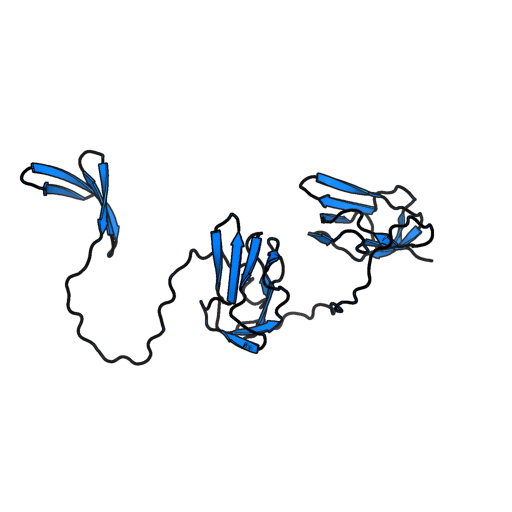M 721 C C . GLY A 1 95 ? -16.233 -2.733 10.777 1.00 79.69 95 GLY A C 1
ATOM 722 O O . GLY A 1 95 ? -15.546 -2.514 11.769 1.00 79.69 95 GLY A O 1
ATOM 723 N N . GLN A 1 96 ? -16.309 -3.950 10.230 1.00 80.12 96 GLN A N 1
ATOM 724 C CA . GLN A 1 96 ? -15.525 -5.080 10.722 1.00 80.12 96 GLN A CA 1
ATOM 725 C C . GLN A 1 96 ? -14.054 -4.918 10.335 1.00 80.12 96 GLN A C 1
ATOM 727 O O . GLN A 1 96 ? -13.743 -4.687 9.167 1.00 80.12 96 GLN A O 1
ATOM 732 N N . THR A 1 97 ? -13.156 -5.071 11.308 1.00 85.25 97 THR A N 1
ATOM 733 C CA . THR A 1 97 ? -11.704 -5.030 11.099 1.00 85.25 97 THR A CA 1
ATOM 734 C C . THR A 1 97 ? -11.254 -6.187 10.209 1.00 85.25 97 THR A C 1
ATOM 736 O O . THR A 1 97 ? -11.541 -7.349 10.497 1.00 85.25 97 THR A O 1
ATOM 739 N N . ILE A 1 98 ? -10.544 -5.854 9.132 1.00 88.44 98 ILE A N 1
ATOM 740 C CA . ILE A 1 98 ? -10.037 -6.801 8.129 1.00 88.44 98 ILE A CA 1
ATOM 741 C C . ILE A 1 98 ? -8.508 -6.856 8.100 1.00 88.44 98 ILE A C 1
ATOM 743 O O . ILE A 1 98 ? -7.950 -7.902 7.784 1.00 88.44 98 ILE A O 1
ATOM 747 N N . ILE A 1 99 ? -7.818 -5.770 8.466 1.00 88.12 99 ILE A N 1
ATOM 748 C CA . ILE A 1 99 ? -6.351 -5.709 8.557 1.00 88.12 99 ILE A CA 1
ATOM 749 C C . ILE A 1 99 ? -5.958 -4.837 9.750 1.00 88.12 99 ILE A C 1
ATOM 751 O O . ILE A 1 99 ? -6.569 -3.798 9.993 1.00 88.12 99 ILE A O 1
ATOM 755 N N . ILE A 1 100 ? -4.909 -5.236 10.468 1.00 86.38 100 ILE A N 1
ATOM 756 C CA . ILE A 1 100 ? -4.245 -4.416 11.484 1.00 86.38 100 ILE A CA 1
ATOM 757 C C . ILE A 1 100 ? -2.843 -4.094 10.974 1.00 86.38 100 ILE A C 1
ATOM 759 O O . ILE A 1 100 ? -2.074 -5.007 10.669 1.00 86.38 100 ILE A O 1
ATOM 763 N N . LEU A 1 101 ? -2.502 -2.811 10.896 1.00 86.94 101 LEU A N 1
ATOM 764 C CA . LEU A 1 101 ? -1.182 -2.337 10.481 1.00 86.94 101 LEU A CA 1
ATOM 765 C C . LEU A 1 101 ? -0.514 -1.535 11.596 1.00 86.94 101 LEU A C 1
ATOM 767 O O . LEU A 1 101 ? -1.185 -0.917 12.415 1.00 86.94 101 LEU A O 1
ATOM 771 N N . GLU A 1 102 ? 0.813 -1.525 11.621 1.00 82.50 102 GLU A N 1
ATOM 772 C CA . GLU A 1 102 ? 1.620 -0.672 12.486 1.00 82.50 102 GLU A CA 1
ATOM 773 C C . GLU A 1 102 ? 2.337 0.369 11.634 1.00 82.50 102 GLU A C 1
ATOM 775 O O . GLU A 1 102 ? 3.111 0.038 10.736 1.00 82.50 102 GLU A O 1
ATOM 780 N N . ALA A 1 103 ? 2.100 1.636 11.946 1.00 79.81 103 ALA A N 1
ATOM 781 C CA . ALA A 1 103 ? 2.791 2.765 11.350 1.00 79.81 103 ALA A CA 1
ATOM 782 C C . ALA A 1 103 ? 3.227 3.710 12.470 1.00 79.81 103 ALA A C 1
ATOM 784 O O . ALA A 1 103 ? 2.471 3.986 13.400 1.00 79.81 103 ALA A O 1
ATOM 785 N N . MET A 1 104 ? 4.469 4.197 12.415 1.00 86.50 104 MET A N 1
ATOM 786 C CA . MET A 1 104 ? 5.008 5.143 13.407 1.00 86.50 104 MET A CA 1
ATOM 787 C C . MET A 1 104 ? 4.840 4.687 14.877 1.00 86.50 104 MET A C 1
ATOM 789 O O . MET A 1 104 ? 4.615 5.512 15.761 1.00 86.50 104 MET A O 1
ATOM 793 N N . LYS A 1 105 ? 4.992 3.379 15.152 1.00 84.25 105 LYS A N 1
ATOM 794 C CA . LYS A 1 105 ? 4.803 2.736 16.475 1.00 84.25 105 LYS A CA 1
ATOM 795 C C . LYS A 1 105 ? 3.363 2.754 17.006 1.00 84.25 105 LYS A C 1
ATOM 797 O O . LYS A 1 105 ? 3.142 2.475 18.183 1.00 84.25 105 LYS A O 1
ATOM 802 N N . MET A 1 106 ? 2.392 3.093 16.164 1.00 85.44 106 MET A N 1
ATOM 803 C CA . MET A 1 106 ? 0.972 3.039 16.483 1.00 85.44 106 MET A CA 1
ATOM 804 C C . MET A 1 106 ? 0.292 1.992 15.611 1.00 85.44 106 MET A C 1
ATOM 806 O O . MET A 1 106 ? 0.534 1.912 14.407 1.00 85.44 106 MET A O 1
ATOM 810 N N . GLN A 1 107 ? -0.575 1.193 16.226 1.00 86.12 107 GLN A N 1
ATOM 811 C CA . GLN A 1 107 ? -1.401 0.237 15.502 1.00 86.12 107 GLN A CA 1
ATOM 812 C C . GLN A 1 107 ? -2.672 0.930 15.018 1.00 86.12 107 GLN A C 1
ATOM 814 O O . GLN A 1 107 ? -3.310 1.668 15.769 1.00 86.12 107 GLN A O 1
ATOM 819 N N . SER A 1 108 ? -3.007 0.711 13.753 1.00 83.81 108 SER A N 1
ATOM 820 C CA . SER A 1 108 ? -4.208 1.219 13.103 1.00 83.81 108 SER A CA 1
ATOM 821 C C . SER A 1 108 ? -4.985 0.056 12.505 1.00 83.81 108 SER A C 1
ATOM 823 O O . SER A 1 108 ? -4.412 -0.863 11.916 1.00 83.81 108 SER A O 1
ATOM 825 N N . GLU A 1 109 ? -6.300 0.104 12.657 1.00 87.75 109 GLU A N 1
ATOM 826 C CA . GLU A 1 109 ? -7.210 -0.901 12.123 1.00 87.75 109 GLU A CA 1
ATOM 827 C C . GLU A 1 109 ? -7.811 -0.415 10.806 1.00 87.75 109 GLU A C 1
ATOM 829 O O . GLU A 1 109 ? -8.297 0.713 10.704 1.00 87.75 109 GLU A O 1
ATOM 834 N N . ILE A 1 110 ? -7.801 -1.283 9.797 1.00 86.25 110 ILE A N 1
ATOM 835 C CA . ILE A 1 110 ? -8.527 -1.090 8.547 1.00 86.25 110 ILE A CA 1
ATOM 836 C C . ILE A 1 110 ? -9.822 -1.885 8.644 1.00 86.25 110 ILE A C 1
ATOM 838 O O . ILE A 1 110 ? -9.800 -3.108 8.803 1.00 86.25 110 ILE A O 1
ATOM 842 N N . ALA A 1 111 ? -10.946 -1.180 8.554 1.00 85.62 111 ALA A N 1
ATOM 843 C CA . ALA A 1 111 ? -12.283 -1.753 8.617 1.00 85.62 111 ALA A CA 1
ATOM 844 C C . ALA A 1 111 ? -12.934 -1.834 7.230 1.00 85.62 111 ALA A C 1
ATOM 846 O O . ALA A 1 111 ? -12.673 -0.998 6.362 1.00 85.62 111 ALA A O 1
ATOM 847 N N . SER A 1 112 ? -13.817 -2.816 7.036 1.00 83.62 112 SER A N 1
ATOM 848 C CA . SER A 1 112 ? -14.592 -2.947 5.801 1.00 83.62 112 SER A CA 1
ATOM 849 C C . SER A 1 112 ? -15.578 -1.776 5.644 1.00 83.62 112 SER A C 1
ATOM 851 O O . SER A 1 112 ? -16.331 -1.484 6.577 1.00 83.62 112 SER A O 1
ATOM 853 N N . PRO A 1 113 ? -15.644 -1.099 4.486 1.00 78.38 113 PRO A N 1
ATOM 854 C CA . PRO A 1 113 ? -16.533 0.048 4.284 1.00 78.38 113 PRO A CA 1
ATOM 855 C C . PRO A 1 113 ? -18.007 -0.335 4.064 1.00 78.38 113 PRO A C 1
ATOM 857 O O . PRO A 1 113 ? -18.895 0.505 4.243 1.00 78.38 113 PRO A O 1
ATOM 860 N N . PHE A 1 114 ? -18.279 -1.590 3.703 1.00 79.88 114 PHE A N 1
ATOM 861 C CA . PHE A 1 114 ? -19.611 -2.160 3.479 1.00 79.88 114 PHE A CA 1
ATOM 862 C C . PHE A 1 114 ? -19.605 -3.670 3.774 1.00 79.88 114 PHE A C 1
ATOM 864 O O . PHE A 1 114 ? -18.557 -4.245 4.080 1.00 79.88 114 PHE A O 1
ATOM 871 N N . ASP A 1 115 ? -20.776 -4.303 3.719 1.00 81.69 115 ASP A N 1
ATOM 872 C CA . ASP A 1 115 ? -20.896 -5.756 3.844 1.00 81.69 115 ASP A CA 1
ATOM 873 C C . ASP A 1 115 ? -20.314 -6.426 2.592 1.00 81.69 115 ASP A C 1
ATOM 875 O O . ASP A 1 115 ? -20.735 -6.139 1.470 1.00 81.69 115 ASP A O 1
ATOM 879 N N . ALA A 1 116 ? -19.324 -7.297 2.774 1.00 85.62 116 ALA A N 1
ATOM 880 C CA . ALA A 1 116 ? -18.558 -7.879 1.678 1.00 85.62 116 ALA A CA 1
ATOM 881 C C . ALA A 1 116 ? -18.104 -9.308 1.992 1.00 85.62 116 ALA A C 1
ATOM 883 O O . ALA A 1 116 ? -18.108 -9.749 3.136 1.00 85.62 116 ALA A O 1
ATOM 884 N N . THR A 1 117 ? -17.683 -10.030 0.963 1.00 84.00 117 THR A N 1
ATOM 885 C CA . THR A 1 117 ? -16.909 -11.266 1.080 1.00 84.00 117 THR A CA 1
ATOM 886 C C . THR A 1 117 ? -15.456 -10.952 0.764 1.00 84.00 117 THR A C 1
ATOM 888 O O . THR A 1 117 ? -15.173 -10.216 -0.183 1.00 84.00 117 THR A O 1
ATOM 891 N N . ILE A 1 118 ? -14.530 -11.484 1.558 1.00 87.38 118 ILE A N 1
ATOM 892 C CA . ILE A 1 118 ? -13.105 -11.361 1.278 1.00 87.38 118 ILE A CA 1
ATOM 893 C C . ILE A 1 118 ? -12.800 -12.117 -0.012 1.00 87.38 118 ILE A C 1
ATOM 895 O O . ILE A 1 118 ? -13.041 -13.318 -0.103 1.00 87.38 118 ILE A O 1
ATOM 899 N N . GLY A 1 119 ? -12.265 -11.409 -1.000 1.00 83.88 119 GLY A N 1
ATOM 900 C CA . GLY A 1 119 ? -11.734 -12.002 -2.216 1.00 83.88 119 GLY A CA 1
ATOM 901 C C . GLY A 1 119 ? -10.338 -12.559 -1.958 1.00 83.88 119 GLY A C 1
ATOM 902 O O . GLY A 1 119 ? -10.151 -13.472 -1.156 1.00 83.88 119 GLY A O 1
ATOM 903 N N . LYS A 1 120 ? -9.341 -11.988 -2.632 1.00 80.50 120 LYS A N 1
ATOM 904 C CA . LYS A 1 120 ? -7.946 -12.420 -2.541 1.00 80.50 120 LYS A CA 1
ATOM 905 C C . LYS A 1 120 ? -7.158 -11.538 -1.579 1.00 80.50 120 LYS A C 1
ATOM 907 O O . LYS A 1 120 ? -7.309 -10.316 -1.612 1.00 80.50 120 LYS A O 1
ATOM 912 N N . ILE A 1 121 ? -6.292 -12.139 -0.768 1.00 83.06 121 ILE A N 1
ATOM 913 C CA . ILE A 1 121 ? -5.373 -11.435 0.134 1.00 83.06 121 ILE A CA 1
ATOM 914 C C . ILE A 1 121 ? -3.972 -11.453 -0.495 1.00 83.06 121 ILE A C 1
ATOM 916 O O . ILE A 1 121 ? -3.407 -12.509 -0.776 1.00 83.06 121 ILE A O 1
ATOM 920 N N . TYR A 1 122 ? -3.399 -10.273 -0.735 1.00 78.75 122 TYR A N 1
ATOM 921 C CA . TYR A 1 122 ? -2.105 -10.103 -1.414 1.00 78.75 122 TYR A CA 1
ATOM 922 C C . TYR A 1 122 ? -0.934 -9.887 -0.449 1.00 78.75 122 TYR A C 1
ATOM 924 O O . TYR A 1 122 ? 0.224 -10.013 -0.848 1.00 78.75 122 TYR A O 1
ATOM 932 N N . VAL A 1 123 ? -1.221 -9.601 0.822 1.00 77.94 123 VAL A N 1
ATOM 933 C CA . VAL A 1 123 ? -0.223 -9.307 1.860 1.00 77.94 123 VAL A CA 1
ATOM 934 C C . VAL A 1 123 ? -0.150 -10.408 2.916 1.00 77.94 123 VAL A C 1
ATOM 936 O O . VAL A 1 123 ? -1.072 -11.204 3.077 1.00 77.94 123 VAL A O 1
ATOM 939 N N . LYS A 1 124 ? 0.966 -10.465 3.647 1.00 79.06 124 LYS A N 1
ATOM 940 C CA . LYS A 1 124 ? 1.171 -11.400 4.762 1.00 79.06 124 LYS A CA 1
ATOM 941 C C . LYS A 1 124 ? 1.441 -10.636 6.050 1.00 79.06 124 LYS A C 1
ATOM 943 O O . LYS A 1 124 ? 1.884 -9.490 6.029 1.00 79.06 124 LYS A O 1
ATOM 948 N N . GLU A 1 125 ? 1.213 -11.289 7.184 1.00 81.75 125 GLU A N 1
ATOM 949 C CA . GLU A 1 125 ? 1.639 -10.744 8.472 1.00 81.75 125 GLU A CA 1
ATOM 950 C C . GLU A 1 125 ? 3.148 -10.484 8.481 1.00 81.75 125 GLU A C 1
ATOM 952 O O . GLU A 1 125 ? 3.936 -11.271 7.951 1.00 81.75 125 GLU A O 1
ATOM 957 N N . ARG A 1 126 ? 3.544 -9.391 9.134 1.00 77.38 126 ARG A N 1
ATOM 958 C CA . ARG A 1 126 ? 4.907 -8.846 9.201 1.00 77.38 126 ARG A CA 1
ATOM 959 C C . ARG A 1 126 ? 5.461 -8.331 7.870 1.00 77.38 126 ARG A C 1
ATOM 961 O O . ARG A 1 126 ? 6.630 -7.951 7.825 1.00 77.38 126 ARG A O 1
ATOM 968 N N . SER A 1 127 ? 4.665 -8.288 6.801 1.00 66.50 127 SER A N 1
ATOM 969 C CA . SER A 1 127 ? 5.093 -7.684 5.538 1.00 66.50 127 SER A CA 1
ATOM 970 C C . SER A 1 127 ? 5.056 -6.154 5.614 1.00 66.50 127 SER A C 1
ATOM 972 O O . SER A 1 127 ? 4.072 -5.603 6.117 1.00 66.50 127 SER A O 1
ATOM 974 N N . PRO A 1 128 ? 6.095 -5.457 5.120 1.00 68.50 128 PRO A N 1
ATOM 975 C CA . PRO A 1 128 ? 6.037 -4.014 4.931 1.00 68.50 128 PRO A CA 1
ATOM 976 C C . PRO A 1 128 ? 5.057 -3.674 3.802 1.00 68.50 128 PRO A C 1
ATOM 978 O O . PRO A 1 128 ? 4.945 -4.426 2.835 1.00 68.50 128 PRO A O 1
ATOM 981 N N . ILE A 1 129 ? 4.365 -2.548 3.940 1.00 80.75 129 ILE A N 1
ATOM 982 C CA . ILE A 1 129 ? 3.416 -2.000 2.964 1.00 80.75 129 ILE A CA 1
ATOM 983 C C . ILE A 1 129 ? 3.666 -0.499 2.806 1.00 80.75 129 ILE A C 1
ATOM 985 O O . ILE A 1 129 ? 4.005 0.182 3.777 1.00 80.75 129 ILE A O 1
ATOM 989 N N . GLN A 1 130 ? 3.535 0.013 1.588 1.00 76.56 130 GLN A N 1
ATOM 990 C CA . GLN A 1 130 ? 3.575 1.439 1.257 1.00 76.56 130 GLN A CA 1
ATOM 991 C C . GLN A 1 130 ? 2.159 1.993 1.091 1.00 76.56 130 GLN A C 1
ATOM 993 O O . GLN A 1 130 ? 1.208 1.238 0.922 1.00 76.56 130 GLN A O 1
ATOM 998 N 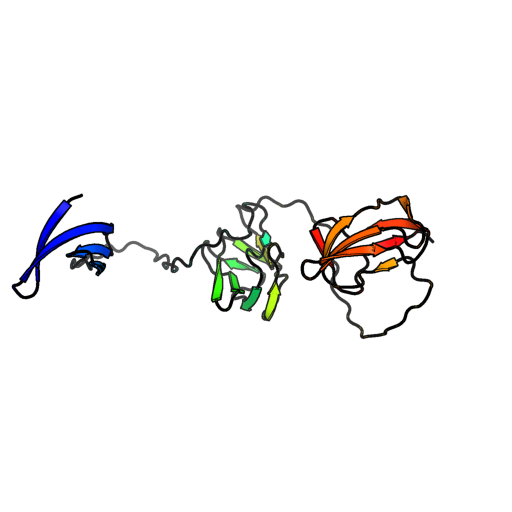N . GLU A 1 131 ? 1.999 3.316 1.140 1.00 79.25 131 GLU A N 1
ATOM 999 C CA . GLU A 1 131 ? 0.722 3.944 0.781 1.00 79.25 131 GLU A CA 1
ATOM 1000 C C . GLU A 1 131 ? 0.341 3.586 -0.666 1.00 79.25 131 GLU A C 1
ATOM 1002 O O . GLU A 1 131 ? 1.163 3.670 -1.573 1.00 79.25 131 GLU A O 1
ATOM 1007 N N . GLY A 1 132 ? -0.908 3.175 -0.879 1.00 76.62 132 GLY A N 1
ATOM 1008 C CA . GLY A 1 132 ? -1.427 2.756 -2.180 1.00 76.62 132 GLY A CA 1
ATOM 1009 C C . GLY A 1 132 ? -1.256 1.268 -2.505 1.00 76.62 132 GLY A C 1
ATOM 1010 O O . GLY A 1 132 ? -1.906 0.797 -3.441 1.00 76.62 132 GLY A O 1
ATOM 1011 N N . ASP A 1 133 ? -0.478 0.506 -1.728 1.00 75.50 133 ASP A N 1
ATOM 1012 C CA . ASP A 1 133 ? -0.279 -0.928 -1.974 1.00 75.50 133 ASP A CA 1
ATOM 1013 C C . ASP A 1 133 ? -1.591 -1.709 -1.854 1.00 75.50 133 ASP A C 1
ATOM 1015 O O . ASP A 1 133 ? -2.312 -1.583 -0.861 1.00 75.50 133 ASP A O 1
ATOM 1019 N N . LEU A 1 134 ? -1.888 -2.561 -2.842 1.00 81.62 134 LEU A N 1
ATOM 1020 C CA . LEU A 1 134 ? -3.056 -3.439 -2.814 1.00 81.62 134 LEU A CA 1
ATOM 1021 C C . LEU A 1 134 ? -2.862 -4.546 -1.772 1.00 81.62 134 LEU A C 1
ATOM 1023 O O . LEU A 1 134 ? -2.014 -5.423 -1.921 1.00 81.62 134 LEU A O 1
ATOM 1027 N N . MET A 1 135 ? -3.697 -4.531 -0.738 1.00 83.88 135 MET A N 1
ATOM 1028 C CA . MET A 1 135 ? -3.637 -5.491 0.359 1.00 83.88 135 MET A CA 1
ATOM 1029 C C . MET A 1 135 ? -4.602 -6.657 0.157 1.00 83.88 135 MET A C 1
ATOM 1031 O O . MET A 1 135 ? -4.228 -7.813 0.349 1.00 83.88 135 MET A O 1
ATOM 1035 N N . MET A 1 136 ? -5.843 -6.376 -0.240 1.00 84.50 136 MET A N 1
ATOM 1036 C CA . MET A 1 136 ? -6.864 -7.401 -0.472 1.00 84.50 136 MET A CA 1
ATOM 1037 C C . MET A 1 136 ? -7.983 -6.902 -1.389 1.00 84.50 136 MET A C 1
ATOM 1039 O O . MET A 1 136 ? -8.120 -5.697 -1.601 1.00 84.50 136 MET A O 1
ATOM 1043 N N . THR A 1 137 ? -8.798 -7.817 -1.911 1.00 82.62 137 THR A N 1
ATOM 1044 C CA . THR A 1 137 ? -10.049 -7.485 -2.607 1.00 82.62 137 THR A CA 1
ATOM 1045 C C . THR A 1 137 ? -11.281 -7.857 -1.784 1.00 82.62 137 THR A C 1
ATOM 1047 O O . THR A 1 137 ? -11.257 -8.782 -0.974 1.00 82.62 137 THR A O 1
ATOM 1050 N N . LEU A 1 138 ? -12.366 -7.121 -2.001 1.00 83.69 138 LEU A N 1
ATOM 1051 C CA . LEU A 1 138 ? -13.689 -7.294 -1.419 1.00 83.69 138 LEU A CA 1
ATOM 1052 C C . LEU A 1 138 ? -14.698 -7.482 -2.553 1.00 83.69 138 LEU A C 1
ATOM 1054 O O . LEU A 1 138 ? -14.697 -6.730 -3.527 1.00 83.69 138 LEU A O 1
ATOM 1058 N N . GLU A 1 139 ? -15.582 -8.458 -2.401 1.00 80.94 139 GLU A N 1
ATOM 1059 C CA . GLU A 1 139 ? -16.655 -8.771 -3.344 1.00 80.94 139 GLU A CA 1
ATOM 1060 C C . GLU A 1 139 ? -18.015 -8.564 -2.663 1.00 80.94 139 GLU A C 1
ATOM 1062 O O . GLU A 1 139 ? -18.208 -8.955 -1.514 1.00 80.94 139 GLU A O 1
ATOM 1067 N N . GLY A 1 140 ? -18.983 -7.938 -3.333 1.00 73.69 140 GLY A N 1
ATOM 1068 C CA . GLY A 1 140 ? -20.287 -7.651 -2.728 1.00 73.69 140 GLY A CA 1
ATOM 1069 C C . GLY A 1 140 ? -21.239 -6.915 -3.666 1.00 73.69 140 GLY A C 1
ATOM 1070 O O . GLY A 1 140 ? -20.844 -6.471 -4.740 1.00 73.69 140 GLY A O 1
ATOM 1071 N N . ALA A 1 141 ? -22.503 -6.781 -3.257 1.00 56.72 141 ALA A N 1
ATOM 1072 C CA . ALA A 1 141 ? -23.565 -6.187 -4.078 1.00 56.72 141 ALA A CA 1
ATOM 1073 C C . ALA A 1 141 ? -23.334 -4.698 -4.422 1.00 56.72 141 ALA A C 1
ATOM 1075 O O . ALA A 1 141 ? -23.859 -4.219 -5.426 1.00 56.72 141 ALA A O 1
ATOM 1076 N N . ASP A 1 142 ? -22.518 -3.995 -3.630 1.00 57.81 142 ASP A N 1
ATOM 1077 C CA . ASP A 1 142 ? -22.119 -2.595 -3.843 1.00 57.81 142 ASP A CA 1
ATOM 1078 C C . ASP A 1 142 ? -20.765 -2.440 -4.571 1.00 57.81 142 ASP A C 1
ATOM 1080 O O . ASP A 1 142 ? -20.297 -1.322 -4.806 1.00 57.81 142 ASP A O 1
ATOM 1084 N N . VAL A 1 143 ? -20.127 -3.549 -4.966 1.00 49.53 143 VAL A N 1
ATOM 1085 C CA . VAL A 1 143 ? -18.908 -3.549 -5.786 1.00 49.53 143 VAL A CA 1
ATOM 1086 C C . VAL A 1 143 ? -19.329 -3.535 -7.252 1.00 49.53 143 VAL A C 1
ATOM 1088 O O . VAL A 1 143 ? -19.968 -4.470 -7.740 1.00 49.53 143 VAL A O 1
ATOM 1091 N N . LYS A 1 144 ? -18.992 -2.469 -7.987 1.00 43.84 144 LYS A N 1
ATOM 1092 C CA . LYS A 1 144 ? -19.172 -2.488 -9.443 1.00 43.84 144 LYS A CA 1
ATOM 1093 C C . LYS A 1 144 ? -18.196 -3.524 -10.010 1.00 43.84 144 LYS A C 1
ATOM 1095 O O . LYS A 1 144 ? -17.037 -3.510 -9.607 1.00 43.84 144 LYS A O 1
ATOM 1100 N N . PRO A 1 145 ? -18.618 -4.401 -10.937 1.00 36.62 145 PRO A N 1
ATOM 1101 C CA . PRO A 1 145 ? -17.715 -5.372 -11.542 1.00 36.62 145 PRO A CA 1
ATOM 1102 C C . PRO A 1 145 ? -16.550 -4.627 -12.206 1.00 36.62 145 PRO A C 1
ATOM 1104 O O . PRO A 1 145 ? -16.742 -3.908 -13.189 1.00 36.62 145 PRO A O 1
ATOM 1107 N N . ALA A 1 146 ? -15.360 -4.746 -11.618 1.00 44.38 146 ALA A N 1
ATOM 1108 C CA . ALA A 1 146 ? -14.151 -4.116 -12.115 1.00 44.38 146 ALA A CA 1
ATOM 1109 C C . ALA A 1 146 ? -13.689 -4.805 -13.405 1.00 44.38 146 ALA A C 1
ATOM 1111 O O . ALA A 1 146 ? -13.683 -6.033 -13.524 1.00 44.38 146 ALA A O 1
ATOM 1112 N N . SER A 1 147 ? -13.297 -3.985 -14.378 1.00 37.97 147 SER A N 1
ATOM 1113 C CA . SER A 1 147 ? -12.624 -4.406 -15.602 1.00 37.97 147 SER A CA 1
ATOM 1114 C C . SER A 1 147 ? -11.361 -5.199 -15.269 1.00 37.97 147 SER A C 1
ATOM 1116 O O . SER A 1 147 ? -10.515 -4.754 -14.502 1.00 37.97 147 SER A O 1
ATOM 1118 N N . VAL A 1 148 ? -11.256 -6.372 -15.882 1.00 39.06 148 VAL A N 1
ATOM 1119 C CA . VAL A 1 148 ? -10.211 -7.386 -15.708 1.00 39.06 148 VAL A CA 1
ATOM 1120 C C . VAL A 1 148 ? -8.788 -6.790 -15.757 1.00 39.06 148 VAL A C 1
ATOM 1122 O O . VAL A 1 148 ? -8.363 -6.356 -16.833 1.00 39.06 148 VAL A O 1
ATOM 1125 N N . PRO A 1 149 ? -7.995 -6.830 -14.668 1.00 41.41 149 PRO A N 1
ATOM 1126 C CA . PRO A 1 149 ? -6.548 -6.671 -14.751 1.00 41.41 149 PRO A CA 1
ATOM 1127 C C . PRO A 1 149 ? -5.921 -7.972 -15.273 1.00 41.41 149 PRO A C 1
ATOM 1129 O O . PRO A 1 149 ? -6.284 -9.076 -14.859 1.00 41.41 149 PRO A O 1
ATOM 1132 N N . LYS A 1 150 ? -4.980 -7.844 -16.215 1.00 35.47 150 LYS A N 1
ATOM 1133 C CA . LYS A 1 150 ? -4.216 -8.961 -16.796 1.00 35.47 150 LYS A CA 1
ATOM 1134 C C . LYS A 1 150 ? -3.432 -9.716 -15.700 1.00 35.47 150 LYS A C 1
ATOM 1136 O O . LYS A 1 150 ? -2.964 -9.100 -14.749 1.00 35.47 150 LYS A O 1
ATOM 1141 N N . PRO A 1 151 ? -3.275 -11.044 -15.832 1.00 41.62 151 PRO A N 1
ATOM 1142 C CA . PRO A 1 151 ? -2.904 -11.927 -14.733 1.00 41.62 151 PRO A CA 1
ATOM 1143 C C . PRO A 1 151 ? -1.458 -11.720 -14.266 1.00 41.62 151 PRO A C 1
ATOM 1145 O O . PRO A 1 151 ? -0.516 -11.877 -15.043 1.00 41.62 151 PRO A O 1
ATOM 1148 N N . VAL A 1 152 ? -1.291 -11.464 -12.967 1.00 42.75 152 VAL A N 1
ATOM 1149 C CA . VAL A 1 152 ? -0.012 -11.598 -12.260 1.00 42.75 152 VAL A CA 1
ATOM 1150 C C . VAL A 1 152 ? 0.235 -13.086 -12.017 1.00 42.75 152 VAL A C 1
ATOM 1152 O O . VAL A 1 152 ? -0.524 -13.756 -11.312 1.00 42.75 152 VAL A O 1
ATOM 1155 N N . ARG A 1 153 ? 1.288 -13.624 -12.636 1.00 51.34 153 ARG A N 1
ATOM 1156 C CA . ARG A 1 153 ? 1.732 -15.006 -12.444 1.00 51.34 153 ARG A CA 1
ATOM 1157 C C . ARG A 1 153 ? 2.679 -15.061 -11.243 1.00 51.34 153 ARG A C 1
ATOM 1159 O O . ARG A 1 153 ? 3.712 -14.405 -11.224 1.00 51.34 153 ARG A O 1
ATOM 1166 N N . GLN A 1 154 ? 2.282 -15.845 -10.249 1.00 45.41 154 GLN A N 1
ATOM 1167 C CA . GLN A 1 154 ? 3.009 -16.146 -9.018 1.00 45.41 154 GLN A CA 1
ATOM 1168 C C . GLN A 1 154 ? 4.367 -16.828 -9.280 1.00 45.41 154 GLN A C 1
ATOM 1170 O O . GLN A 1 154 ? 4.437 -17.793 -10.036 1.00 45.41 154 GLN A O 1
ATOM 1175 N N . SER A 1 155 ? 5.391 -16.339 -8.572 1.00 49.19 155 SER A N 1
ATOM 1176 C CA . SER A 1 155 ? 6.487 -17.060 -7.897 1.00 49.19 155 SER A CA 1
ATOM 1177 C C . SER A 1 155 ? 7.155 -18.269 -8.571 1.00 49.19 155 SER A C 1
ATOM 1179 O O . SER A 1 155 ? 6.572 -19.349 -8.649 1.00 49.19 155 SER A O 1
ATOM 1181 N N . ALA A 1 156 ? 8.467 -18.156 -8.796 1.00 37.09 156 ALA A N 1
ATOM 1182 C CA . ALA A 1 156 ? 9.404 -19.243 -8.520 1.00 37.09 156 ALA A CA 1
ATOM 1183 C C . ALA A 1 156 ? 10.732 -18.670 -7.994 1.00 37.09 156 ALA A C 1
ATOM 1185 O O . ALA A 1 156 ? 11.393 -17.871 -8.644 1.00 37.09 156 ALA A O 1
ATOM 1186 N N . SER A 1 157 ? 11.072 -19.081 -6.780 1.00 50.00 157 SER A N 1
ATOM 1187 C CA . SER A 1 157 ? 12.339 -18.889 -6.081 1.00 50.00 157 SER A CA 1
ATOM 1188 C C . SER A 1 157 ? 13.485 -19.672 -6.730 1.00 50.00 157 SER A C 1
ATOM 1190 O O . SER A 1 157 ? 13.299 -20.862 -6.966 1.00 50.00 157 SER A O 1
ATOM 1192 N N . VAL A 1 158 ? 14.667 -19.065 -6.885 1.00 38.09 158 VAL A N 1
ATOM 1193 C CA . VAL A 1 158 ? 16.002 -19.696 -6.742 1.00 38.09 158 VAL A CA 1
ATOM 1194 C C . VAL A 1 158 ? 17.083 -18.608 -6.549 1.00 38.09 158 VAL A C 1
ATOM 1196 O O . VAL A 1 158 ? 16.830 -17.455 -6.891 1.00 38.09 158 VAL A O 1
ATOM 1199 N N . PRO A 1 159 ? 18.229 -18.938 -5.916 1.00 47.25 159 PRO A N 1
ATOM 1200 C CA . PRO A 1 159 ? 19.082 -18.005 -5.179 1.00 47.25 159 PRO A CA 1
ATOM 1201 C C . PRO A 1 159 ? 20.186 -17.349 -6.021 1.00 47.25 159 PRO A C 1
ATOM 1203 O O . PRO A 1 159 ? 20.626 -17.907 -7.017 1.00 47.25 159 PRO A O 1
ATOM 1206 N N . VAL A 1 160 ? 20.635 -16.198 -5.509 1.00 55.84 160 VAL A N 1
ATOM 1207 C CA . VAL A 1 160 ? 21.914 -15.481 -5.686 1.00 55.84 160 VAL A CA 1
ATOM 1208 C C . VAL A 1 160 ? 22.868 -16.004 -6.769 1.00 55.84 160 VAL A C 1
ATOM 1210 O O . VAL A 1 160 ? 23.532 -17.015 -6.569 1.00 55.84 160 VAL A O 1
ATOM 1213 N N . GLU A 1 161 ? 23.079 -15.205 -7.815 1.00 32.06 161 GLU A N 1
ATOM 1214 C CA . GLU A 1 161 ? 24.384 -15.113 -8.473 1.00 32.06 161 GLU A CA 1
ATOM 1215 C C . GLU A 1 161 ? 24.593 -13.668 -8.959 1.00 32.06 161 GLU A C 1
ATOM 1217 O O . GLU A 1 161 ? 23.922 -13.180 -9.864 1.00 32.06 161 GLU A O 1
ATOM 1222 N N . ASN A 1 162 ? 25.525 -12.971 -8.307 1.00 50.47 162 ASN A N 1
ATOM 1223 C CA . ASN A 1 162 ? 26.248 -11.840 -8.888 1.00 50.47 162 ASN A CA 1
ATOM 1224 C C . ASN A 1 162 ? 26.824 -12.314 -10.224 1.00 50.47 162 ASN A C 1
ATOM 1226 O O . ASN A 1 162 ? 27.554 -13.287 -10.129 1.00 50.47 162 ASN A O 1
ATOM 1230 N N . GLN A 1 163 ? 26.579 -11.658 -11.370 1.00 38.72 163 GLN A N 1
ATOM 1231 C CA . GLN A 1 163 ? 27.572 -11.386 -12.435 1.00 38.72 163 GLN A CA 1
ATOM 1232 C C . GLN A 1 163 ? 27.034 -10.366 -13.452 1.00 38.72 163 GLN A C 1
ATOM 1234 O O . GLN A 1 163 ? 26.009 -10.570 -14.096 1.00 38.72 163 GLN A O 1
ATOM 1239 N N . ASN A 1 164 ? 27.814 -9.303 -13.659 1.00 47.28 164 ASN A N 1
ATOM 1240 C CA . ASN A 1 164 ? 27.906 -8.630 -14.950 1.00 47.28 164 ASN A CA 1
ATOM 1241 C C . ASN A 1 164 ? 28.218 -9.679 -16.032 1.00 47.28 164 ASN A C 1
ATOM 1243 O O . ASN A 1 164 ? 29.307 -10.251 -16.014 1.00 47.28 164 ASN A O 1
ATOM 1247 N N . ALA A 1 165 ? 27.313 -9.902 -16.985 1.00 34.28 165 ALA A N 1
ATOM 1248 C CA . ALA A 1 165 ? 27.620 -10.619 -18.218 1.00 34.28 165 ALA A CA 1
ATOM 1249 C C . ALA A 1 165 ? 26.823 -10.034 -19.392 1.00 34.28 165 ALA A C 1
ATOM 1251 O O . ALA A 1 165 ? 25.594 -10.065 -19.428 1.00 34.28 165 ALA A O 1
ATOM 1252 N N . SER A 1 166 ? 27.567 -9.489 -20.354 1.00 42.94 166 SER A N 1
ATOM 1253 C CA . SER A 1 166 ? 27.113 -9.023 -21.659 1.00 42.94 166 SER A CA 1
ATOM 1254 C C . SER A 1 166 ? 26.244 -10.074 -22.356 1.00 42.94 166 SER A C 1
ATOM 1256 O O . SER A 1 166 ? 26.714 -11.174 -22.642 1.00 42.94 166 SER A O 1
ATOM 1258 N N . GLY A 1 167 ? 24.992 -9.729 -22.659 1.00 50.59 167 GLY A N 1
ATOM 1259 C CA . GLY A 1 167 ? 24.110 -10.565 -23.478 1.00 50.59 167 GLY A CA 1
ATOM 1260 C C . GLY A 1 167 ? 22.632 -10.499 -23.106 1.00 50.59 167 GLY A C 1
ATOM 1261 O O . GLY A 1 167 ? 21.794 -10.784 -23.956 1.00 50.59 167 GLY A O 1
ATOM 1262 N N . GLU A 1 168 ? 22.282 -10.085 -21.887 1.00 56.69 168 GLU A N 1
ATOM 1263 C CA . GLU A 1 168 ? 20.877 -9.837 -21.559 1.00 56.69 168 GLU A CA 1
ATOM 1264 C C . GLU A 1 168 ? 20.441 -8.491 -22.143 1.00 56.69 168 GLU A C 1
ATOM 1266 O O . GLU A 1 168 ? 20.800 -7.426 -21.643 1.00 56.69 168 GLU A O 1
ATOM 1271 N N . LYS A 1 169 ? 19.620 -8.542 -23.198 1.00 82.75 169 LYS A N 1
ATOM 1272 C CA . LYS A 1 169 ? 18.902 -7.392 -23.772 1.00 82.75 169 LYS A CA 1
ATOM 1273 C C . LYS A 1 169 ? 17.776 -6.889 -22.860 1.00 82.75 169 LYS A C 1
ATOM 1275 O O . LYS A 1 169 ? 16.752 -6.411 -23.335 1.00 82.75 169 LYS A O 1
ATOM 1280 N N . ILE A 1 170 ? 17.937 -7.034 -21.549 1.00 85.31 170 ILE A N 1
ATOM 1281 C CA . ILE A 1 170 ? 16.961 -6.636 -20.544 1.00 85.31 170 ILE A CA 1
ATOM 1282 C C . ILE A 1 170 ? 17.654 -5.673 -19.589 1.00 85.31 170 ILE A C 1
ATOM 1284 O O . ILE A 1 170 ? 18.560 -6.048 -18.848 1.00 85.31 170 ILE A O 1
ATOM 1288 N N . LEU A 1 171 ? 17.198 -4.426 -19.599 1.00 88.00 171 LEU A N 1
ATOM 1289 C CA . LEU A 1 171 ? 17.552 -3.432 -18.602 1.00 88.00 171 LEU A CA 1
ATOM 1290 C C . LEU A 1 171 ? 16.802 -3.755 -17.311 1.00 88.00 171 LEU A C 1
ATOM 1292 O O . LEU A 1 171 ? 15.574 -3.876 -17.319 1.00 88.00 171 LEU A O 1
ATOM 1296 N N . ARG A 1 172 ? 17.535 -3.893 -16.208 1.00 88.69 172 ARG A N 1
ATOM 1297 C CA . ARG A 1 172 ? 16.999 -4.261 -14.891 1.00 88.69 172 ARG A CA 1
ATOM 1298 C C . ARG A 1 172 ? 17.170 -3.128 -13.886 1.00 88.69 172 ARG A C 1
ATOM 1300 O O . ARG A 1 172 ? 18.057 -2.290 -14.040 1.00 88.69 172 ARG A O 1
ATOM 1307 N N . ALA A 1 173 ? 16.329 -3.106 -12.858 1.00 89.25 173 ALA A N 1
ATOM 1308 C CA . ALA A 1 173 ? 16.402 -2.123 -11.787 1.00 89.25 173 ALA A CA 1
ATOM 1309 C C . ALA A 1 173 ? 17.668 -2.342 -10.937 1.00 89.25 173 ALA A C 1
ATOM 1311 O O . ALA A 1 173 ? 17.838 -3.427 -10.382 1.00 89.25 173 ALA A O 1
ATOM 1312 N N . PRO A 1 174 ? 18.562 -1.347 -10.802 1.00 85.44 174 PRO A N 1
ATOM 1313 C CA . PRO A 1 174 ? 19.793 -1.506 -10.026 1.00 85.44 174 PRO A CA 1
ATOM 1314 C C . PRO A 1 174 ? 19.582 -1.338 -8.517 1.00 85.44 174 PRO A C 1
ATOM 1316 O O . PRO A 1 174 ? 20.433 -1.743 -7.734 1.00 85.44 174 PRO A O 1
ATOM 1319 N N . ILE A 1 175 ? 18.476 -0.710 -8.112 1.00 85.38 175 ILE A N 1
ATOM 1320 C CA . ILE A 1 175 ? 18.082 -0.483 -6.721 1.00 85.38 175 ILE A CA 1
ATOM 1321 C C . ILE A 1 175 ? 16.551 -0.538 -6.620 1.00 85.38 175 ILE A C 1
ATOM 1323 O O . ILE A 1 175 ? 15.874 -0.210 -7.600 1.00 85.38 175 ILE A O 1
ATOM 1327 N N . PRO A 1 176 ? 15.989 -0.922 -5.460 1.00 86.44 176 PRO A N 1
ATOM 1328 C CA . PRO A 1 176 ? 14.551 -0.860 -5.247 1.00 86.44 176 PRO A CA 1
ATOM 1329 C C . PRO A 1 176 ? 14.075 0.598 -5.184 1.00 86.44 176 PRO A C 1
ATOM 1331 O O . PRO A 1 176 ? 14.714 1.438 -4.546 1.00 86.44 176 PRO A O 1
ATOM 1334 N N . GLY A 1 177 ? 12.938 0.900 -5.807 1.00 86.94 177 GLY A N 1
ATOM 1335 C CA . GLY A 1 177 ? 12.403 2.260 -5.860 1.00 86.94 177 GLY A CA 1
ATOM 1336 C C . GLY A 1 177 ? 11.085 2.382 -6.617 1.00 86.94 177 GLY A C 1
ATOM 1337 O O . GLY A 1 177 ? 10.483 1.380 -6.999 1.00 86.94 177 GLY A O 1
ATOM 1338 N N . SER A 1 178 ? 10.633 3.619 -6.819 1.00 81.38 178 SER A N 1
ATOM 1339 C CA . SER A 1 178 ? 9.425 3.955 -7.580 1.00 81.38 178 SER A CA 1
ATOM 1340 C C . SER A 1 178 ? 9.783 4.581 -8.925 1.00 81.38 178 SER A C 1
ATOM 1342 O O . SER A 1 178 ? 10.662 5.438 -9.004 1.00 81.38 178 SER A O 1
ATOM 1344 N N . ILE A 1 179 ? 9.104 4.183 -9.997 1.00 87.69 179 ILE A N 1
ATOM 1345 C CA . ILE A 1 179 ? 9.302 4.751 -11.330 1.00 87.69 179 ILE A CA 1
ATOM 1346 C C . ILE A 1 179 ? 8.651 6.133 -11.388 1.00 87.69 179 ILE A C 1
ATOM 1348 O O . ILE A 1 179 ? 7.430 6.262 -11.404 1.00 87.69 179 ILE A O 1
ATOM 1352 N N . ILE A 1 180 ? 9.452 7.188 -11.475 1.00 81.56 180 ILE A N 1
ATOM 1353 C CA . ILE A 1 180 ? 8.944 8.563 -11.561 1.00 81.56 180 ILE A CA 1
ATOM 1354 C C . ILE A 1 180 ? 8.502 8.898 -12.980 1.00 81.56 180 ILE A C 1
ATOM 1356 O O . ILE A 1 180 ? 7.486 9.568 -13.190 1.00 81.56 180 ILE A O 1
ATOM 1360 N N . GLU A 1 181 ? 9.262 8.435 -13.967 1.00 86.69 181 GLU A N 1
ATOM 1361 C CA . GLU A 1 181 ? 9.012 8.748 -15.365 1.00 86.69 181 GLU A CA 1
ATOM 1362 C C . GLU A 1 181 ? 9.697 7.738 -16.282 1.00 86.69 181 GLU A C 1
ATOM 1364 O O . GLU A 1 181 ? 10.872 7.428 -16.111 1.00 86.69 181 GLU A O 1
ATOM 1369 N N . VAL A 1 182 ? 8.974 7.262 -17.295 1.00 87.88 182 VAL A N 1
ATOM 1370 C CA . VAL A 1 182 ? 9.544 6.454 -18.376 1.00 87.88 182 VAL A CA 1
ATOM 1371 C C . VAL A 1 182 ? 9.813 7.387 -19.553 1.00 87.88 182 VAL A C 1
ATOM 1373 O O . VAL A 1 182 ? 8.878 7.967 -20.101 1.00 87.88 182 VAL A O 1
ATOM 1376 N N . LYS A 1 183 ? 11.086 7.550 -19.935 1.00 83.56 183 LYS A N 1
ATOM 1377 C CA . LYS A 1 183 ? 11.509 8.473 -21.007 1.00 83.56 183 LYS A CA 1
ATOM 1378 C C . LYS A 1 183 ? 11.533 7.831 -22.393 1.00 83.56 183 LYS A C 1
ATOM 1380 O O . LYS A 1 183 ? 11.786 8.506 -23.387 1.00 83.56 183 LYS A O 1
ATOM 1385 N N . THR A 1 184 ? 11.254 6.536 -22.466 1.00 83.12 184 THR A N 1
ATOM 1386 C CA . THR A 1 184 ? 11.259 5.756 -23.702 1.00 83.12 184 THR A CA 1
ATOM 1387 C C . THR A 1 184 ? 9.872 5.198 -24.026 1.00 83.12 184 THR A C 1
ATOM 1389 O O . THR A 1 184 ? 8.949 5.248 -23.214 1.00 83.12 184 THR A O 1
ATOM 1392 N N . SER A 1 185 ? 9.686 4.689 -25.239 1.00 82.75 185 SER A N 1
ATOM 1393 C CA . SER A 1 185 ? 8.428 4.090 -25.689 1.00 82.75 185 SER A CA 1
ATOM 1394 C C . SER A 1 185 ? 8.696 2.811 -26.471 1.00 82.75 185 SER A C 1
ATOM 1396 O O . SER A 1 185 ? 9.756 2.631 -27.062 1.00 82.75 185 SER A O 1
ATOM 1398 N N . VAL A 1 186 ? 7.726 1.898 -26.505 1.00 83.81 186 VAL A N 1
ATOM 1399 C CA . VAL A 1 186 ? 7.866 0.683 -27.318 1.00 83.81 186 VAL A CA 1
ATOM 1400 C C . VAL A 1 186 ? 8.109 1.070 -28.781 1.00 83.81 186 VAL A C 1
ATOM 1402 O O . VAL A 1 186 ? 7.366 1.861 -29.360 1.00 83.81 186 VAL A O 1
ATOM 1405 N N . GLY A 1 187 ? 9.172 0.522 -29.365 1.00 82.94 187 GLY A N 1
ATOM 1406 C CA . GLY A 1 187 ? 9.612 0.778 -30.730 1.00 82.94 187 GLY A CA 1
ATOM 1407 C C . GLY A 1 187 ? 10.622 1.918 -30.902 1.00 82.94 187 GLY A C 1
ATOM 1408 O O . GLY A 1 187 ? 11.105 2.075 -32.028 1.00 82.94 187 GLY A O 1
ATOM 1409 N N . SER A 1 188 ? 10.969 2.687 -29.862 1.00 81.62 188 SER A N 1
ATOM 1410 C CA . SER A 1 188 ? 12.065 3.669 -29.939 1.00 81.62 188 SER A CA 1
ATOM 1411 C C . SER A 1 188 ? 13.434 3.005 -29.811 1.00 81.62 188 SER A C 1
ATOM 1413 O O . SER A 1 188 ? 13.565 1.957 -29.184 1.00 81.62 188 SER A O 1
ATOM 1415 N N . TYR A 1 189 ? 14.452 3.610 -30.418 1.00 85.06 189 TYR A N 1
ATOM 1416 C CA . TYR A 1 189 ? 15.843 3.175 -30.300 1.00 85.06 189 TYR A CA 1
ATOM 1417 C C . TYR A 1 189 ? 16.524 3.948 -29.164 1.00 85.06 189 TYR A C 1
ATOM 1419 O O . TYR A 1 189 ? 16.370 5.166 -29.108 1.00 85.06 189 TYR A O 1
ATOM 1427 N N . LEU A 1 190 ? 17.231 3.249 -28.274 1.00 86.94 190 LEU A N 1
ATOM 1428 C CA . LEU A 1 190 ? 18.094 3.835 -27.240 1.00 86.94 190 LEU A CA 1
ATOM 1429 C C . LEU A 1 190 ? 19.548 3.453 -27.532 1.00 86.94 190 LEU A C 1
ATOM 1431 O O . LEU A 1 190 ? 19.818 2.300 -27.876 1.00 86.94 190 LEU A O 1
ATOM 1435 N N . GLU A 1 191 ? 20.473 4.398 -27.400 1.00 83.00 191 GLU A N 1
ATOM 1436 C CA . GLU A 1 191 ? 21.913 4.140 -27.420 1.00 83.00 191 GLU A CA 1
ATOM 1437 C C . GLU A 1 191 ? 22.409 3.708 -26.027 1.00 83.00 191 GLU A C 1
ATOM 1439 O O . GLU A 1 191 ? 21.750 3.916 -25.005 1.00 83.00 191 GLU A O 1
ATOM 1444 N N . GLU A 1 192 ? 23.575 3.062 -25.970 1.00 83.50 192 GLU A N 1
ATOM 1445 C CA . GLU A 1 192 ? 24.216 2.759 -24.687 1.00 83.50 192 GLU A CA 1
ATOM 1446 C C . GLU A 1 192 ? 24.526 4.067 -23.948 1.00 83.50 192 GLU A C 1
ATOM 1448 O O . GLU A 1 192 ? 25.115 4.988 -24.512 1.00 83.50 192 GLU A O 1
ATOM 1453 N N . GLY A 1 193 ? 24.123 4.148 -22.681 1.00 81.19 193 GLY A N 1
ATOM 1454 C CA . GLY A 1 193 ? 24.232 5.363 -21.883 1.00 81.19 193 GLY A CA 1
ATOM 1455 C C . GLY A 1 193 ? 23.058 6.331 -22.032 1.00 81.19 193 GLY A C 1
ATOM 1456 O O . GLY A 1 193 ? 23.017 7.309 -21.293 1.00 81.19 193 GLY A O 1
ATOM 1457 N N . ASP A 1 194 ? 22.075 6.077 -22.900 1.00 84.81 194 ASP A N 1
ATOM 1458 C CA . ASP A 1 194 ? 20.868 6.907 -22.936 1.00 84.81 194 ASP A CA 1
ATOM 1459 C C . ASP A 1 194 ? 19.998 6.684 -21.699 1.00 84.81 194 ASP A C 1
ATOM 1461 O O . ASP A 1 194 ? 19.870 5.570 -21.184 1.00 84.81 194 ASP A O 1
ATOM 1465 N N . ILE A 1 195 ? 19.338 7.748 -21.242 1.00 87.69 195 ILE A N 1
ATOM 1466 C CA . ILE A 1 195 ? 18.417 7.678 -20.107 1.00 87.69 195 ILE A CA 1
ATOM 1467 C C . ILE A 1 195 ? 17.128 6.986 -20.553 1.00 87.69 195 ILE A C 1
ATOM 1469 O O . ILE A 1 195 ? 16.359 7.516 -21.356 1.00 87.69 195 ILE A O 1
ATOM 1473 N N . ALA A 1 196 ? 16.856 5.822 -19.975 1.00 88.56 196 ALA A N 1
ATOM 1474 C CA . ALA A 1 196 ? 15.678 5.031 -20.289 1.00 88.56 196 ALA A CA 1
ATOM 1475 C C . ALA A 1 196 ? 14.472 5.424 -19.416 1.00 88.56 196 ALA A C 1
ATOM 1477 O O . ALA A 1 196 ? 13.350 5.577 -19.911 1.00 88.56 196 ALA A O 1
ATOM 1478 N N . LEU A 1 197 ? 14.701 5.614 -18.111 1.00 90.94 197 LEU A N 1
ATOM 1479 C CA . LEU A 1 197 ? 13.688 6.025 -17.135 1.00 90.94 197 LEU A CA 1
ATOM 1480 C C . LEU A 1 197 ? 14.316 6.678 -15.894 1.00 90.94 197 LEU A C 1
ATOM 1482 O O . LEU A 1 197 ? 15.523 6.583 -15.676 1.00 90.94 197 LEU A O 1
ATOM 1486 N N . ILE A 1 198 ? 13.488 7.332 -15.083 1.00 85.94 198 ILE A N 1
ATOM 1487 C CA . ILE A 1 198 ? 13.856 7.914 -13.789 1.00 85.94 198 ILE A CA 1
ATOM 1488 C C . ILE A 1 198 ? 13.224 7.076 -12.681 1.00 85.94 198 ILE A C 1
ATOM 1490 O O . ILE A 1 198 ? 12.017 6.819 -12.694 1.00 85.94 198 ILE A O 1
ATOM 1494 N N . LEU A 1 199 ? 14.045 6.681 -11.714 1.00 89.44 199 LEU A N 1
ATOM 1495 C CA . LEU A 1 199 ? 13.661 5.890 -10.554 1.00 89.44 199 LEU A CA 1
ATOM 1496 C C . LEU A 1 199 ? 13.970 6.680 -9.281 1.00 89.44 199 LEU A C 1
ATOM 1498 O O . LEU A 1 199 ? 15.089 7.146 -9.098 1.00 89.44 199 LEU A O 1
ATOM 1502 N N . GLU A 1 200 ? 12.998 6.827 -8.388 1.00 84.31 200 GLU A N 1
ATOM 1503 C CA . GLU A 1 200 ? 13.206 7.396 -7.059 1.00 84.31 200 GLU A CA 1
ATOM 1504 C C . GLU A 1 200 ? 13.466 6.282 -6.050 1.00 84.31 200 GLU A C 1
ATOM 1506 O O . GLU A 1 200 ? 12.647 5.381 -5.861 1.00 84.31 200 GLU A O 1
ATOM 1511 N N . ALA A 1 201 ? 14.589 6.379 -5.352 1.00 80.81 201 ALA A N 1
ATOM 1512 C CA . ALA A 1 201 ? 14.893 5.547 -4.202 1.00 80.81 201 ALA A CA 1
ATOM 1513 C C . ALA A 1 201 ? 15.378 6.438 -3.062 1.00 80.81 201 ALA A C 1
ATOM 1515 O O . ALA A 1 201 ? 16.212 7.321 -3.252 1.00 80.81 201 ALA A O 1
ATOM 1516 N N . MET A 1 202 ? 14.862 6.218 -1.850 1.00 84.56 202 MET A N 1
ATOM 1517 C CA . MET A 1 202 ? 15.295 6.950 -0.650 1.00 84.56 202 MET A CA 1
ATOM 1518 C C . MET A 1 202 ? 15.249 8.490 -0.800 1.00 84.56 202 MET A C 1
ATOM 1520 O O . MET A 1 202 ? 16.113 9.185 -0.265 1.00 84.56 202 MET A O 1
ATOM 1524 N N . LYS A 1 203 ? 14.228 9.027 -1.491 1.00 82.12 203 LYS A N 1
ATOM 1525 C CA . LYS A 1 203 ? 14.057 10.460 -1.830 1.00 82.12 203 LYS A CA 1
ATOM 1526 C C . LYS A 1 203 ? 15.109 11.038 -2.785 1.00 82.12 203 LYS A C 1
ATOM 1528 O O . LYS A 1 203 ? 15.240 12.257 -2.881 1.00 82.12 203 LYS A O 1
ATOM 1533 N N . MET A 1 204 ? 15.881 10.184 -3.449 1.00 83.00 204 MET A N 1
ATOM 1534 C CA . MET A 1 204 ? 16.822 10.580 -4.488 1.00 83.00 204 MET A CA 1
ATOM 1535 C C . MET A 1 204 ? 16.350 10.033 -5.828 1.00 83.00 204 MET A C 1
ATOM 1537 O O . MET A 1 204 ? 16.095 8.837 -5.973 1.00 83.00 204 MET A O 1
ATOM 1541 N N . GLU A 1 205 ? 16.258 10.921 -6.809 1.00 89.69 205 GLU A N 1
ATOM 1542 C CA . GLU A 1 205 ? 15.994 10.563 -8.196 1.00 89.69 205 GLU A CA 1
ATOM 1543 C C . GLU A 1 205 ? 17.288 10.050 -8.831 1.00 89.69 205 GLU A C 1
ATOM 1545 O O . GLU A 1 205 ? 18.338 10.690 -8.758 1.00 89.69 205 GLU A O 1
ATOM 1550 N N . SER A 1 206 ? 17.214 8.867 -9.426 1.00 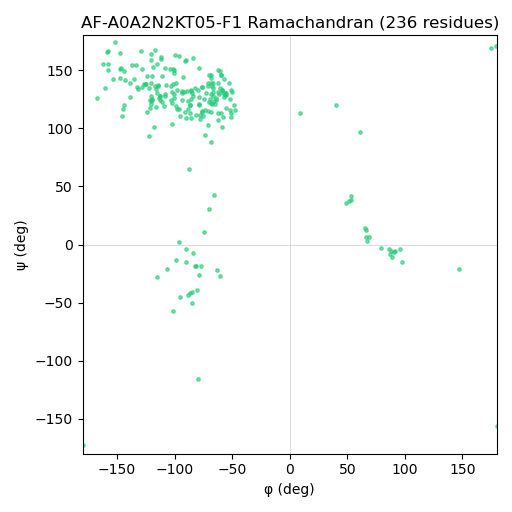86.62 206 SER A N 1
ATOM 1551 C CA . SER A 1 206 ? 18.303 8.214 -10.137 1.00 86.62 206 SER A CA 1
ATOM 1552 C C . SER A 1 206 ? 17.890 7.996 -11.585 1.00 86.62 206 SER A C 1
ATOM 1554 O O . SER A 1 206 ? 16.861 7.383 -11.876 1.00 86.62 206 SER A O 1
ATOM 1556 N N . GLU A 1 207 ? 18.705 8.497 -12.506 1.00 90.50 207 GLU A N 1
ATOM 1557 C CA . GLU A 1 207 ? 18.533 8.253 -13.934 1.00 90.50 207 GLU A CA 1
ATOM 1558 C C . GLU A 1 207 ? 19.059 6.856 -14.267 1.00 90.50 207 GLU A C 1
ATOM 1560 O O . GLU A 1 207 ? 20.228 6.533 -14.032 1.00 90.50 207 GLU A O 1
ATOM 1565 N N . ILE A 1 208 ? 18.184 6.002 -14.795 1.00 89.44 208 ILE A N 1
ATOM 1566 C CA . ILE A 1 208 ? 18.548 4.651 -15.205 1.00 89.44 208 ILE A CA 1
ATOM 1567 C C . ILE A 1 208 ? 18.964 4.700 -16.670 1.00 89.44 208 ILE A C 1
ATOM 1569 O O . ILE A 1 208 ? 18.157 4.998 -17.555 1.00 89.44 208 ILE A O 1
ATOM 1573 N N . HIS A 1 209 ? 20.241 4.416 -16.901 1.00 87.62 209 HIS A N 1
ATOM 1574 C CA . HIS A 1 209 ? 20.872 4.474 -18.211 1.00 87.62 209 HIS A CA 1
ATOM 1575 C C . HIS A 1 209 ? 20.816 3.100 -18.883 1.00 87.62 209 HIS A C 1
ATOM 1577 O O . HIS A 1 209 ? 20.942 2.073 -18.211 1.00 87.62 209 HIS A O 1
ATOM 1583 N N . SER A 1 210 ? 20.643 3.074 -20.203 1.00 84.94 210 SER A N 1
ATOM 1584 C CA . SER A 1 210 ? 20.679 1.834 -20.970 1.00 84.94 210 SER A CA 1
ATOM 1585 C C . SER A 1 210 ? 22.083 1.234 -20.945 1.00 84.94 210 SER A C 1
ATOM 1587 O O . SER A 1 210 ? 23.059 1.906 -21.271 1.00 84.94 210 SER A O 1
ATOM 1589 N N . ASN A 1 211 ? 22.192 -0.043 -20.582 1.00 80.19 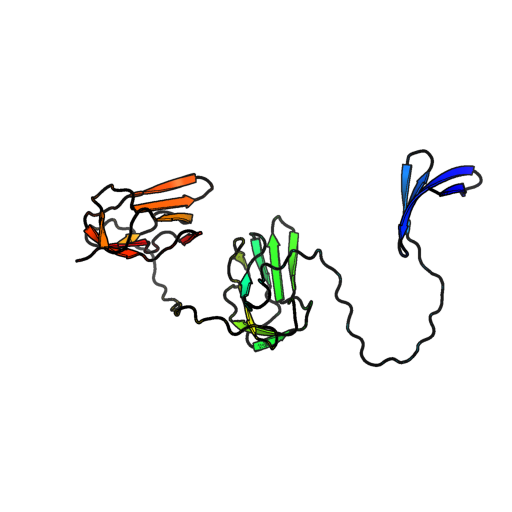211 ASN A N 1
ATOM 1590 C CA . ASN A 1 211 ? 23.448 -0.798 -20.602 1.00 80.19 211 ASN A CA 1
ATOM 1591 C C . ASN A 1 211 ? 23.773 -1.387 -21.986 1.00 80.19 211 ASN A C 1
ATOM 1593 O O . ASN A 1 211 ? 24.842 -1.966 -22.164 1.00 80.19 211 ASN A O 1
ATOM 1597 N N . VAL A 1 212 ? 22.843 -1.282 -22.942 1.00 82.81 212 VAL A N 1
ATOM 1598 C CA . VAL A 1 212 ? 22.986 -1.75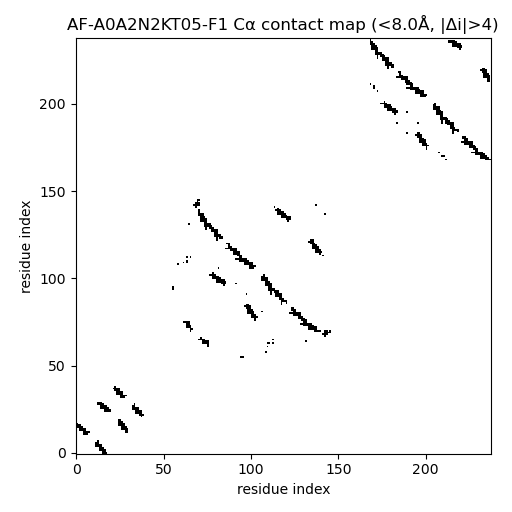4 -24.324 1.00 82.81 212 VAL A CA 1
ATOM 1599 C C . VAL A 1 212 ? 22.292 -0.795 -25.294 1.00 82.81 212 VAL A C 1
ATOM 1601 O O . VAL A 1 212 ? 21.281 -0.182 -24.956 1.00 82.81 212 VAL A O 1
ATOM 1604 N N . GLY A 1 213 ? 22.808 -0.681 -26.518 1.00 81.88 213 GLY A N 1
ATOM 1605 C CA . GLY A 1 213 ? 22.095 -0.019 -27.611 1.00 81.88 213 GLY A CA 1
ATOM 1606 C C . GLY A 1 213 ? 21.085 -0.965 -28.266 1.00 81.88 213 GLY A C 1
ATOM 1607 O O . GLY A 1 213 ? 21.421 -2.115 -28.559 1.00 81.88 213 GLY A O 1
ATOM 1608 N N . GLY A 1 214 ? 19.859 -0.507 -28.521 1.00 87.38 214 GLY A N 1
ATOM 1609 C CA . GLY A 1 214 ? 18.845 -1.341 -29.162 1.00 87.38 214 GLY A CA 1
ATOM 1610 C C . GLY A 1 214 ? 17.462 -0.710 -29.265 1.00 87.38 214 GLY A C 1
ATOM 1611 O O . GLY A 1 214 ? 17.159 0.322 -28.665 1.00 87.38 214 GLY A O 1
ATOM 1612 N N . ARG A 1 215 ? 16.588 -1.362 -30.037 1.00 87.06 215 ARG A N 1
ATOM 1613 C CA . ARG A 1 215 ? 15.185 -0.963 -30.158 1.00 87.06 215 ARG A CA 1
ATOM 1614 C C . ARG A 1 215 ? 14.367 -1.561 -29.024 1.00 87.06 215 ARG A C 1
ATOM 1616 O O . ARG A 1 215 ? 14.448 -2.757 -28.778 1.00 87.06 215 ARG A O 1
ATOM 1623 N N . VAL A 1 216 ? 13.566 -0.745 -28.349 1.00 89.62 216 VAL A N 1
ATOM 1624 C CA . VAL A 1 216 ? 12.709 -1.184 -27.245 1.00 89.62 216 VAL A CA 1
ATOM 1625 C C . VAL A 1 216 ? 11.599 -2.088 -27.778 1.00 89.62 216 VAL A C 1
ATOM 1627 O O . VAL A 1 216 ? 10.711 -1.631 -28.496 1.00 89.62 216 VAL A O 1
ATOM 1630 N N . SER A 1 217 ? 11.625 -3.360 -27.393 1.00 84.38 217 SER A N 1
ATOM 1631 C CA . SER A 1 217 ? 10.595 -4.352 -27.713 1.00 84.38 217 SER A CA 1
ATOM 1632 C C . SER A 1 217 ? 9.441 -4.283 -26.713 1.00 84.38 217 SER A C 1
ATOM 1634 O O . SER A 1 217 ? 8.264 -4.334 -27.082 1.00 84.38 217 SER A O 1
ATOM 1636 N N . LYS A 1 218 ? 9.762 -4.113 -25.424 1.00 81.69 218 LYS A N 1
ATOM 1637 C CA . LYS A 1 218 ? 8.767 -4.123 -24.351 1.00 81.69 218 LYS A CA 1
ATOM 1638 C C . LYS A 1 218 ? 9.219 -3.310 -23.146 1.00 81.69 218 LYS A C 1
ATOM 1640 O O . LYS A 1 218 ? 10.384 -3.333 -22.768 1.00 81.69 218 LYS A O 1
ATOM 1645 N N . ILE A 1 219 ? 8.266 -2.624 -22.525 1.00 87.06 219 ILE A N 1
ATOM 1646 C CA . ILE A 1 219 ? 8.451 -1.910 -21.261 1.00 87.06 219 ILE A CA 1
ATOM 1647 C C . ILE A 1 219 ? 7.591 -2.626 -20.219 1.00 87.06 219 ILE A C 1
ATOM 1649 O O . ILE A 1 219 ? 6.406 -2.868 -20.455 1.00 87.06 219 ILE A O 1
ATOM 1653 N N . TYR A 1 220 ? 8.204 -3.025 -19.109 1.00 80.19 220 TYR A N 1
ATOM 1654 C CA . TYR A 1 220 ? 7.566 -3.802 -18.042 1.00 80.19 220 TYR A CA 1
ATOM 1655 C C . TYR A 1 220 ? 6.926 -2.933 -16.964 1.00 80.19 220 TYR A C 1
ATOM 1657 O O . TYR A 1 220 ? 6.118 -3.436 -16.188 1.00 80.19 220 TYR A O 1
ATOM 1665 N N . VAL A 1 221 ? 7.280 -1.650 -16.939 1.00 78.31 221 VAL A N 1
ATOM 1666 C CA . VAL A 1 221 ? 6.951 -0.720 -15.863 1.00 78.31 221 VAL A CA 1
ATOM 1667 C C . VAL A 1 221 ? 6.308 0.556 -16.398 1.00 78.31 221 VAL A C 1
ATOM 1669 O O . VAL A 1 221 ? 6.574 0.995 -17.518 1.00 78.31 221 VAL A O 1
ATOM 1672 N N . SER A 1 222 ? 5.466 1.164 -15.578 1.00 79.38 222 SER A N 1
ATOM 1673 C CA . SER A 1 222 ? 4.788 2.435 -15.807 1.00 79.38 222 SER A CA 1
ATOM 1674 C C . SER A 1 222 ? 5.161 3.442 -14.722 1.00 79.38 222 SER A C 1
ATOM 1676 O O . SER A 1 222 ? 5.672 3.088 -13.662 1.00 79.38 222 SER A O 1
ATOM 1678 N N . LYS A 1 223 ? 4.896 4.728 -14.972 1.00 82.62 223 LYS A N 1
ATOM 1679 C CA . LYS A 1 223 ? 5.039 5.768 -13.946 1.00 82.62 223 LYS A CA 1
ATOM 1680 C C . LYS A 1 223 ? 4.193 5.422 -12.711 1.00 82.62 223 LYS A C 1
ATOM 1682 O O . LYS A 1 223 ? 2.991 5.213 -12.836 1.00 82.62 223 LYS A O 1
ATOM 1687 N N . GLY A 1 224 ? 4.824 5.448 -11.543 1.00 73.62 224 GLY A N 1
ATOM 1688 C CA . GLY A 1 224 ? 4.267 5.093 -10.240 1.00 73.62 224 GLY A CA 1
ATOM 1689 C C . GLY A 1 224 ? 4.585 3.664 -9.800 1.00 73.62 224 GLY A C 1
ATOM 1690 O O . GLY A 1 224 ? 4.440 3.367 -8.617 1.00 73.62 224 GLY A O 1
ATOM 1691 N N . ASP A 1 225 ? 5.048 2.795 -10.705 1.00 72.81 225 ASP A N 1
ATOM 1692 C CA . ASP A 1 225 ? 5.302 1.392 -10.375 1.00 72.81 225 ASP A CA 1
ATOM 1693 C C . ASP A 1 225 ? 6.459 1.260 -9.382 1.00 72.81 225 ASP A C 1
ATOM 1695 O O . ASP A 1 225 ? 7.478 1.945 -9.486 1.00 72.81 225 ASP A O 1
ATOM 1699 N N . LEU A 1 226 ? 6.305 0.359 -8.414 1.00 74.19 226 LEU A N 1
ATOM 1700 C CA . LEU A 1 226 ? 7.370 -0.025 -7.496 1.00 74.19 226 LEU A CA 1
ATOM 1701 C C . LEU A 1 226 ? 8.148 -1.195 -8.092 1.00 74.19 226 LEU A C 1
ATOM 1703 O O . LEU A 1 226 ? 7.558 -2.189 -8.514 1.00 74.19 226 LEU A O 1
ATOM 1707 N N . VAL A 1 227 ? 9.471 -1.087 -8.085 1.00 78.38 227 VAL A N 1
ATOM 1708 C CA . VAL A 1 227 ? 10.390 -2.113 -8.585 1.00 78.38 227 VAL A CA 1
ATOM 1709 C C . VAL A 1 227 ? 11.372 -2.513 -7.491 1.00 78.38 227 VAL A C 1
ATOM 1711 O O . VAL A 1 227 ? 11.766 -1.689 -6.663 1.00 78.38 227 VAL A O 1
ATOM 1714 N N . GLN A 1 228 ? 11.751 -3.786 -7.459 1.00 84.25 228 GLN A N 1
ATOM 1715 C CA . GLN A 1 228 ? 12.824 -4.319 -6.623 1.00 84.25 228 GLN A CA 1
ATOM 1716 C C . GLN A 1 228 ? 14.135 -4.397 -7.410 1.00 84.25 228 GLN A C 1
ATOM 1718 O O . GLN A 1 228 ? 14.140 -4.374 -8.638 1.00 84.25 228 GLN A O 1
ATOM 1723 N N . GLU A 1 229 ? 15.264 -4.509 -6.709 1.00 85.56 229 GLU A N 1
ATOM 1724 C CA . GLU A 1 229 ? 16.555 -4.763 -7.355 1.00 85.56 229 GLU A CA 1
ATOM 1725 C C . GLU A 1 229 ? 16.493 -6.032 -8.223 1.00 85.56 229 GLU A C 1
ATOM 1727 O O . GLU A 1 229 ? 16.043 -7.088 -7.780 1.00 85.56 229 GLU A O 1
ATOM 1732 N N . GLY A 1 230 ? 16.948 -5.918 -9.471 1.00 82.44 230 GLY A N 1
ATOM 1733 C CA . GLY A 1 230 ? 16.946 -6.993 -10.461 1.00 82.44 230 GLY A CA 1
ATOM 1734 C C . GLY A 1 230 ? 15.658 -7.122 -11.281 1.00 82.44 230 GLY A C 1
ATOM 1735 O O . GLY A 1 230 ? 15.660 -7.865 -12.273 1.00 82.44 230 GLY A O 1
ATOM 1736 N N . ASP A 1 231 ? 14.589 -6.393 -10.942 1.00 82.75 231 ASP A N 1
ATOM 1737 C CA . ASP A 1 231 ? 13.334 -6.446 -11.697 1.00 82.75 231 ASP A CA 1
ATOM 1738 C C . ASP A 1 231 ? 13.529 -5.961 -13.143 1.00 82.75 231 ASP A C 1
ATOM 1740 O O . ASP A 1 231 ? 14.257 -4.992 -13.381 1.00 82.75 231 ASP A O 1
ATOM 1744 N N . PRO A 1 232 ? 12.905 -6.622 -14.137 1.00 86.31 232 PRO A N 1
ATOM 1745 C CA . PRO A 1 232 ? 13.002 -6.205 -15.529 1.00 86.31 232 PRO A CA 1
ATOM 1746 C C . PRO A 1 232 ? 12.274 -4.873 -15.734 1.00 86.31 232 PRO A C 1
ATOM 1748 O O . PRO A 1 232 ? 11.107 -4.729 -15.379 1.00 86.31 232 PRO A O 1
ATOM 1751 N N . LEU A 1 233 ? 12.958 -3.912 -16.351 1.00 87.75 233 LEU A N 1
ATOM 1752 C CA . LEU A 1 233 ? 12.420 -2.594 -16.681 1.00 87.75 233 LEU A CA 1
ATOM 1753 C C . LEU A 1 233 ? 12.045 -2.522 -18.160 1.00 87.75 233 LEU A C 1
ATOM 1755 O O . LEU A 1 233 ? 10.896 -2.246 -18.513 1.00 87.75 233 LEU A O 1
ATOM 1759 N N . ILE A 1 234 ? 13.021 -2.775 -19.030 1.00 89.19 234 ILE A N 1
ATOM 1760 C CA . ILE A 1 234 ? 12.904 -2.632 -20.483 1.00 89.19 234 ILE A CA 1
ATOM 1761 C C . ILE A 1 234 ? 13.597 -3.813 -21.153 1.00 89.19 234 ILE A C 1
ATOM 1763 O O . ILE A 1 234 ? 14.669 -4.227 -20.732 1.00 89.19 234 ILE A O 1
ATOM 1767 N N . GLU A 1 235 ? 12.988 -4.339 -22.206 1.00 88.06 235 GLU A N 1
ATOM 1768 C CA . GLU A 1 235 ? 13.539 -5.387 -23.060 1.00 88.06 235 GLU A CA 1
ATOM 1769 C C . GLU A 1 235 ? 13.747 -4.840 -24.472 1.00 88.06 235 GLU A C 1
ATOM 1771 O O . GLU A 1 235 ? 12.868 -4.173 -25.031 1.00 88.06 235 GLU A O 1
ATOM 1776 N N . PHE A 1 236 ? 14.915 -5.123 -25.040 1.00 88.25 236 PHE A N 1
ATOM 1777 C CA . PHE A 1 236 ? 15.322 -4.713 -26.378 1.00 88.25 236 PHE A CA 1
ATOM 1778 C C . PHE A 1 236 ? 15.162 -5.864 -27.381 1.00 88.25 236 PHE A C 1
ATOM 1780 O O . PHE A 1 236 ? 15.269 -7.031 -27.016 1.00 88.25 236 PHE A O 1
ATOM 1787 N N . GLU A 1 237 ? 14.895 -5.534 -28.646 1.00 84.81 237 GLU A N 1
ATOM 1788 C CA . GLU A 1 237 ? 14.830 -6.500 -29.753 1.00 84.81 237 GLU A CA 1
ATOM 1789 C C . GLU A 1 237 ? 16.165 -7.239 -29.940 1.00 84.81 237 GLU A C 1
ATOM 1791 O O . GLU A 1 237 ? 17.222 -6.634 -29.748 1.00 84.81 237 GLU A O 1
ATOM 1796 N N . ASP A 1 238 ? 16.104 -8.520 -30.337 1.00 68.44 238 ASP A N 1
ATOM 1797 C CA . ASP A 1 238 ? 17.234 -9.387 -30.738 1.00 68.44 238 ASP A CA 1
ATOM 1798 C C . ASP A 1 238 ? 18.072 -8.863 -31.919 1.00 68.44 238 ASP A C 1
ATOM 1800 O O . ASP A 1 238 ? 17.574 -8.058 -32.732 1.00 68.44 238 ASP A O 1
#